Protein AF-A0AA88VV29-F1 (afdb_monomer)

Radius of gyration: 20.63 Å; Cα contacts (8 Å, |Δi|>4): 422; chains: 1; bounding box: 68×63×54 Å

Sequence (195 aa):
RQLQRTPPTLLHFSPKREVDMARSLDPLVVGKVVGDVLDMFIPVAELTVHYGSRQIANGCEIKPSAAANRPRVQIDRPRAFADFYTLVMVDPDAPSPSEPTFREWLHWMVVDIPEGSDASRGKEAMPYMGPQPPTGIHRYVFALFKQRGVMGVANQAPETRSNFNTRQFAVDNGLGLPVAAVYFNSQKEATNKRR

Organism: NCBI:txid1293975

Solvent-accessible surface area (backbone atoms only — not comparable to full-atom values): 11304 Å² total; per-residue (Å²): 139,86,84,84,81,82,85,85,82,82,79,78,77,71,70,69,83,76,66,65,74,81,78,60,78,53,59,49,53,77,70,37,40,34,76,75,58,38,74,90,67,70,74,74,44,48,74,48,43,24,45,85,94,45,70,70,48,70,71,38,80,47,52,30,80,67,36,53,61,80,61,52,38,40,37,41,61,98,82,80,84,87,49,26,28,34,41,39,28,32,24,64,20,27,63,22,63,91,59,38,83,30,34,22,28,54,28,26,30,29,35,49,17,46,64,70,34,43,49,87,68,25,45,74,40,37,71,75,51,44,63,76,45,78,44,61,68,29,48,44,36,38,42,30,27,50,41,93,54,86,72,66,49,94,86,66,47,69,96,59,40,58,57,39,51,68,56,58,53,24,58,80,67,67,31,61,67,53,28,27,71,48,31,32,28,30,38,57,75,82,80,82,75,82,125

InterPro domains:
  IPR001858 Phosphatidylethanolamine-binding, conserved site [PS01220] (85-107)
  IPR008914 Phosphatidylethanolamine-binding protein [PF01161] (69-183)
  IPR035810 Phosphatidylethanolamine-binding protein, eukaryotic [PTHR11362] (27-192)
  IPR035810 Phosphatidylethanolamine-binding protein, eukaryotic [cd00866] (47-186)
  IPR036610 PEBP-like superfamily [G3DSA:3.90.280.10] (21-195)
  IPR036610 PEBP-like superfamily [SSF49777] (20-188)

Structure (mmCIF, N/CA/C/O backbone):
data_AF-A0AA88VV29-F1
#
_entry.id   AF-A0AA88VV29-F1
#
loop_
_atom_site.group_PDB
_atom_site.id
_atom_site.type_symbol
_atom_site.label_atom_id
_atom_site.label_alt_id
_atom_site.label_comp_id
_atom_site.label_asym_id
_atom_site.label_entity_id
_atom_site.label_seq_id
_atom_site.pdbx_PDB_ins_code
_atom_site.Cartn_x
_atom_site.Cartn_y
_atom_site.Cartn_z
_atom_site.occupancy
_atom_site.B_iso_or_equiv
_atom_site.auth_seq_id
_atom_site.auth_comp_id
_atom_site.auth_asym_id
_atom_site.auth_atom_id
_atom_site.pdbx_PDB_model_num
ATOM 1 N N . ARG A 1 1 ? 48.302 -50.265 -14.007 1.00 49.72 1 ARG A N 1
ATOM 2 C CA . ARG A 1 1 ? 47.816 -49.009 -13.386 1.00 49.72 1 ARG A CA 1
ATOM 3 C C . ARG A 1 1 ? 46.377 -48.802 -13.837 1.00 49.72 1 ARG A C 1
ATOM 5 O O . ARG A 1 1 ? 46.165 -48.367 -14.958 1.00 49.72 1 ARG A O 1
ATOM 12 N N . GLN A 1 2 ? 45.416 -49.251 -13.032 1.00 37.59 2 GLN A N 1
ATOM 13 C CA . GLN A 1 2 ? 43.991 -49.121 -13.332 1.00 37.59 2 GLN A CA 1
ATOM 14 C C . GLN A 1 2 ? 43.500 -47.739 -12.886 1.00 37.59 2 GLN A C 1
ATOM 16 O O . GLN A 1 2 ? 43.771 -47.335 -11.759 1.00 37.59 2 GLN A O 1
ATOM 21 N N . LEU A 1 3 ? 42.812 -47.017 -13.770 1.00 44.97 3 LEU A N 1
ATOM 22 C CA . LEU A 1 3 ? 42.106 -45.780 -13.439 1.00 44.97 3 LEU A CA 1
ATOM 23 C C . LEU A 1 3 ? 40.669 -46.146 -13.057 1.00 44.97 3 LEU A C 1
ATOM 25 O O . LEU A 1 3 ? 39.864 -46.508 -13.913 1.00 44.97 3 LEU A O 1
ATOM 29 N N . GLN A 1 4 ? 40.372 -46.082 -11.761 1.00 40.00 4 GLN A N 1
ATOM 30 C CA . GLN A 1 4 ? 39.020 -46.189 -11.218 1.00 40.00 4 GLN A CA 1
ATOM 31 C C . GLN A 1 4 ? 38.215 -44.952 -11.637 1.00 40.00 4 GLN A C 1
ATOM 33 O O . GLN A 1 4 ? 38.576 -43.827 -11.301 1.00 40.00 4 GLN A O 1
ATOM 38 N N . ARG A 1 5 ? 37.121 -45.156 -12.377 1.00 42.59 5 ARG A N 1
ATOM 39 C CA . ARG A 1 5 ? 36.075 -44.145 -12.571 1.00 42.59 5 ARG A CA 1
ATOM 40 C C . ARG A 1 5 ? 34.992 -44.384 -11.525 1.00 42.59 5 ARG A C 1
ATOM 42 O O . ARG A 1 5 ? 34.345 -45.426 -11.545 1.00 42.59 5 ARG A O 1
ATOM 49 N N . THR A 1 6 ? 34.799 -43.431 -10.626 1.00 43.56 6 THR A N 1
ATOM 50 C CA . THR A 1 6 ? 33.657 -43.378 -9.710 1.00 43.56 6 THR A CA 1
ATOM 51 C C . THR A 1 6 ? 32.500 -42.614 -10.369 1.00 43.56 6 THR A C 1
ATOM 53 O O . THR A 1 6 ? 32.725 -41.550 -10.947 1.00 43.56 6 THR A O 1
ATOM 56 N N . PRO A 1 7 ? 31.250 -43.097 -10.300 1.00 45.97 7 PRO A N 1
ATOM 57 C CA . PRO A 1 7 ? 30.059 -42.246 -10.312 1.00 45.97 7 PRO A CA 1
ATOM 58 C C . PRO A 1 7 ? 29.475 -42.189 -8.878 1.00 45.97 7 PRO A C 1
ATOM 60 O O . PRO A 1 7 ? 29.957 -42.918 -8.010 1.00 45.97 7 PRO A O 1
ATOM 63 N N . PRO A 1 8 ? 28.342 -41.524 -8.598 1.00 51.59 8 PRO A N 1
ATOM 64 C CA . PRO A 1 8 ? 27.790 -40.236 -9.039 1.00 51.59 8 PRO A CA 1
ATOM 65 C C . PRO A 1 8 ? 27.376 -39.368 -7.814 1.00 51.59 8 PRO A C 1
ATOM 67 O O . PRO A 1 8 ? 27.349 -39.859 -6.691 1.00 51.59 8 PRO A O 1
ATOM 70 N N . THR A 1 9 ? 26.899 -38.133 -8.018 1.00 36.75 9 THR A N 1
ATOM 71 C CA . THR A 1 9 ? 25.905 -37.550 -7.089 1.00 36.75 9 THR A CA 1
ATOM 72 C C . THR A 1 9 ? 24.867 -36.763 -7.880 1.00 36.75 9 THR A C 1
ATOM 74 O O . THR A 1 9 ? 25.037 -35.582 -8.171 1.00 36.75 9 THR A O 1
ATOM 77 N N . LEU A 1 10 ? 23.773 -37.432 -8.246 1.00 42.34 10 LEU A N 1
ATOM 78 C CA . LEU A 1 10 ? 22.530 -36.747 -8.586 1.00 42.34 10 LEU A CA 1
ATOM 79 C C . LEU A 1 10 ? 22.028 -36.089 -7.300 1.00 42.34 10 LEU A C 1
ATOM 81 O O . LEU A 1 10 ? 21.587 -36.777 -6.379 1.00 42.34 10 LEU A O 1
ATOM 85 N N . LEU A 1 11 ? 22.136 -34.762 -7.222 1.00 41.59 11 LEU A N 1
ATOM 86 C CA . LEU A 1 11 ? 21.456 -33.984 -6.196 1.00 41.59 11 LEU A CA 1
ATOM 87 C C . LEU A 1 11 ? 19.959 -34.239 -6.350 1.00 41.59 11 LEU A C 1
ATOM 89 O O . LEU A 1 11 ? 19.320 -33.789 -7.298 1.00 41.59 11 LEU A O 1
ATOM 93 N N . HIS A 1 12 ? 19.429 -35.019 -5.417 1.00 40.53 12 HIS A N 1
ATOM 94 C CA . HIS A 1 12 ? 18.012 -35.270 -5.255 1.00 40.53 12 HIS A CA 1
ATOM 95 C C . HIS A 1 12 ? 17.358 -33.930 -4.894 1.00 40.53 12 HIS A C 1
ATOM 97 O O . HIS A 1 12 ? 17.346 -33.519 -3.731 1.00 40.53 12 HIS A O 1
ATOM 103 N N . PHE A 1 13 ? 16.866 -33.201 -5.898 1.00 39.41 13 PHE A N 1
ATOM 104 C CA . PHE A 1 13 ? 15.962 -32.084 -5.668 1.00 39.41 13 PHE A CA 1
ATOM 105 C C . PHE A 1 13 ? 14.726 -32.660 -4.989 1.00 39.41 13 PHE A C 1
ATOM 107 O O . PHE A 1 13 ? 13.919 -33.352 -5.602 1.00 39.41 13 PHE A O 1
ATOM 114 N N . SER A 1 14 ? 14.625 -32.432 -3.683 1.00 36.88 14 SER A N 1
ATOM 115 C CA . SER A 1 14 ? 13.431 -32.774 -2.927 1.00 36.88 14 SER A CA 1
ATOM 116 C C . SER A 1 14 ? 12.261 -31.966 -3.502 1.00 36.88 14 SER A C 1
ATOM 118 O O . SER A 1 14 ? 12.304 -30.738 -3.416 1.00 36.88 14 SER A O 1
ATOM 120 N N . PRO A 1 15 ? 11.188 -32.600 -4.007 1.00 40.50 15 PRO A N 1
ATOM 121 C CA . PRO A 1 15 ? 10.010 -31.902 -4.533 1.00 40.50 15 PRO A CA 1
ATOM 122 C C . PRO A 1 15 ? 9.145 -31.289 -3.413 1.00 40.50 15 PRO A C 1
ATOM 124 O O . PRO A 1 15 ? 8.003 -30.896 -3.623 1.00 40.50 15 PRO A O 1
ATOM 127 N N . LYS A 1 16 ? 9.680 -31.180 -2.190 1.00 40.69 16 LYS A N 1
ATOM 128 C CA . LYS A 1 16 ? 8.939 -30.769 -0.992 1.00 40.69 16 LYS A CA 1
ATOM 129 C C . LYS A 1 16 ? 8.491 -29.305 -1.001 1.00 40.69 16 LYS A C 1
ATOM 131 O O . LYS A 1 16 ? 7.668 -28.945 -0.178 1.00 40.69 16 LYS A O 1
ATOM 136 N N . ARG A 1 17 ? 8.993 -28.461 -1.910 1.00 44.78 17 ARG A N 1
ATOM 137 C CA . ARG A 1 17 ? 8.532 -27.062 -2.015 1.00 44.78 17 ARG A CA 1
ATOM 138 C C . ARG A 1 17 ? 7.256 -26.891 -2.837 1.00 44.78 17 ARG A C 1
ATOM 140 O O . ARG A 1 17 ? 6.621 -25.854 -2.716 1.00 44.78 17 ARG A O 1
ATOM 147 N N . GLU A 1 18 ? 6.877 -27.882 -3.638 1.00 45.50 18 GLU A N 1
ATOM 148 C CA . GLU A 1 18 ? 5.752 -27.753 -4.573 1.00 45.50 18 GLU A CA 1
ATOM 149 C C . GLU A 1 18 ? 4.453 -28.385 -4.035 1.00 45.50 18 GLU A C 1
ATOM 151 O O . GLU A 1 18 ? 3.375 -28.116 -4.551 1.00 45.50 18 GLU A O 1
ATOM 156 N N . VAL A 1 19 ? 4.529 -29.173 -2.952 1.00 42.62 19 VAL A N 1
ATOM 157 C CA . VAL A 1 19 ? 3.390 -29.963 -2.434 1.00 42.62 19 VAL A CA 1
ATOM 158 C C . VAL A 1 19 ? 2.811 -29.431 -1.107 1.00 42.62 19 VAL A C 1
ATOM 160 O O . VAL A 1 19 ? 1.733 -29.853 -0.700 1.00 42.62 19 VAL A O 1
ATOM 163 N N . ASP A 1 20 ? 3.429 -28.433 -0.465 1.00 41.84 20 ASP A N 1
ATOM 164 C CA . ASP A 1 20 ? 2.906 -27.842 0.787 1.00 41.84 20 ASP A CA 1
ATOM 165 C C . ASP A 1 20 ? 1.905 -26.680 0.577 1.00 41.84 20 ASP A C 1
ATOM 167 O O . ASP A 1 20 ? 1.385 -26.119 1.540 1.00 41.84 20 ASP A O 1
ATOM 171 N N . MET A 1 21 ? 1.544 -26.357 -0.671 1.00 48.31 21 MET A N 1
ATOM 172 C CA . MET A 1 21 ? 0.517 -25.348 -1.008 1.00 48.31 21 MET A CA 1
ATOM 173 C C . MET A 1 21 ? -0.928 -25.789 -0.690 1.00 48.31 21 MET A C 1
ATOM 175 O O . MET A 1 21 ? -1.859 -25.000 -0.816 1.00 48.31 21 MET A O 1
ATOM 179 N N . ALA A 1 22 ? -1.150 -27.043 -0.278 1.00 42.84 22 ALA A N 1
ATOM 180 C CA . ALA A 1 22 ? -2.494 -27.623 -0.178 1.00 42.84 22 ALA A CA 1
ATOM 181 C C . ALA A 1 22 ? -3.122 -27.633 1.233 1.00 42.84 22 ALA A C 1
ATOM 183 O O . ALA A 1 22 ? -4.194 -28.217 1.404 1.00 42.84 22 ALA A O 1
ATOM 184 N N . ARG A 1 23 ? -2.514 -27.013 2.261 1.00 45.44 23 ARG A N 1
ATOM 185 C CA . ARG A 1 23 ? -3.120 -26.958 3.617 1.00 45.44 23 ARG A CA 1
ATOM 186 C C . ARG A 1 23 ? -3.009 -25.644 4.393 1.00 45.44 23 ARG A C 1
ATOM 188 O O . ARG A 1 23 ? -3.676 -25.523 5.418 1.00 45.44 23 ARG A O 1
ATOM 195 N N . SER A 1 24 ? -2.261 -24.650 3.922 1.00 54.62 24 SER A N 1
ATOM 196 C CA . SER A 1 24 ? -2.361 -23.285 4.447 1.00 54.62 24 SER A CA 1
ATOM 197 C C . SER A 1 24 ? -3.251 -22.466 3.519 1.00 54.62 24 SER A C 1
ATOM 199 O O . SER A 1 24 ? -2.885 -22.238 2.369 1.00 54.62 24 SER A O 1
ATOM 201 N N . LEU A 1 25 ? -4.418 -22.031 3.991 1.00 72.75 25 LEU A N 1
ATOM 202 C CA . LEU A 1 25 ? -5.203 -21.029 3.272 1.00 72.75 25 LEU A CA 1
ATOM 203 C C . LEU A 1 25 ? -4.326 -19.781 3.084 1.00 72.75 25 LEU A C 1
ATOM 205 O O . LEU A 1 25 ? -3.775 -19.279 4.065 1.00 72.75 25 LEU A O 1
ATOM 209 N N . ASP A 1 26 ? -4.173 -19.314 1.843 1.00 89.62 26 ASP A N 1
ATOM 210 C CA . ASP A 1 26 ? -3.405 -18.106 1.529 1.00 89.62 26 ASP A CA 1
ATOM 211 C C . ASP A 1 26 ? -3.900 -16.940 2.413 1.00 89.62 26 ASP A C 1
ATOM 213 O O . ASP A 1 26 ? -5.094 -16.613 2.369 1.00 89.62 26 ASP A O 1
ATOM 217 N N . PRO A 1 27 ? -3.032 -16.306 3.226 1.00 94.81 27 PRO A N 1
ATOM 218 C CA . PRO A 1 27 ? -3.423 -15.207 4.105 1.00 94.81 27 PRO A CA 1
ATOM 219 C C . PRO A 1 27 ? -4.145 -14.058 3.391 1.00 94.81 27 PRO A C 1
ATOM 221 O O . PRO A 1 27 ? -5.011 -13.424 3.992 1.00 94.81 27 PRO A O 1
ATOM 224 N N . LEU A 1 28 ? -3.833 -13.793 2.118 1.00 96.69 28 LEU A N 1
ATOM 225 C CA . LEU A 1 28 ? -4.507 -12.764 1.323 1.00 96.69 28 LEU A CA 1
ATOM 226 C C . LEU A 1 28 ? -5.952 -13.152 0.986 1.00 96.69 28 LEU A C 1
ATOM 228 O O . LEU A 1 28 ? -6.817 -12.281 0.913 1.00 96.69 28 LEU A O 1
ATOM 232 N N . VAL A 1 29 ? -6.232 -14.447 0.824 1.00 96.75 29 VAL A N 1
ATOM 233 C CA . VAL A 1 29 ? -7.590 -14.976 0.625 1.00 96.75 29 VAL A CA 1
ATOM 234 C C . VAL A 1 29 ? -8.348 -15.001 1.952 1.00 96.75 29 VAL A C 1
ATOM 236 O O . VAL A 1 29 ? -9.491 -14.555 2.015 1.00 96.75 29 VAL A O 1
ATOM 239 N N . VAL A 1 30 ? -7.709 -15.453 3.038 1.00 95.94 30 VAL A N 1
ATOM 240 C CA . VAL A 1 30 ? -8.313 -15.471 4.387 1.00 95.94 30 VAL A CA 1
ATOM 241 C C . VAL A 1 30 ? -8.683 -14.060 4.843 1.00 95.94 30 VAL A C 1
ATOM 243 O O . VAL A 1 30 ? -9.783 -13.838 5.346 1.00 95.94 30 VAL A O 1
ATOM 246 N N . GLY A 1 31 ? -7.792 -13.092 4.621 1.00 96.12 31 GLY A N 1
ATOM 247 C CA . GLY A 1 31 ? -8.028 -11.675 4.890 1.00 96.12 31 GLY A CA 1
ATOM 248 C C . GLY A 1 31 ? -8.968 -10.989 3.898 1.00 96.12 31 GLY A C 1
ATOM 249 O O . GLY A 1 31 ? -9.161 -9.779 4.007 1.00 96.12 31 GLY A O 1
ATOM 250 N N . LYS A 1 32 ? -9.519 -11.730 2.923 1.00 97.25 32 LYS A N 1
ATOM 251 C CA . LYS A 1 32 ? -10.360 -11.248 1.816 1.00 97.25 32 LYS A CA 1
ATOM 252 C C . LYS A 1 32 ? -9.733 -10.132 0.977 1.00 97.25 32 LYS A C 1
ATOM 254 O O . LYS A 1 32 ? -10.445 -9.440 0.265 1.00 97.25 32 LYS A O 1
ATOM 259 N N . VAL A 1 33 ? -8.414 -9.944 1.035 1.00 98.12 33 VAL A N 1
ATOM 260 C CA . VAL A 1 33 ? -7.701 -8.993 0.168 1.00 98.12 33 VAL A CA 1
ATOM 261 C C . VAL A 1 33 ? -7.859 -9.422 -1.286 1.00 98.12 33 VAL A C 1
ATOM 263 O O . VAL A 1 33 ? -8.274 -8.627 -2.129 1.00 98.12 33 VAL A O 1
ATOM 266 N N . VAL A 1 34 ? -7.602 -10.703 -1.559 1.00 97.50 34 VAL A N 1
ATOM 267 C CA . VAL A 1 34 ? -8.068 -11.340 -2.790 1.00 97.50 34 VAL A CA 1
ATOM 268 C C . VAL A 1 34 ? -9.580 -11.516 -2.673 1.00 97.50 34 VAL A C 1
ATOM 270 O O . VAL A 1 34 ? -10.074 -12.075 -1.695 1.00 97.50 34 VAL A O 1
ATOM 273 N N . GLY A 1 35 ? -10.313 -11.018 -3.663 1.00 96.62 35 GLY A N 1
ATOM 274 C CA . GLY A 1 35 ? -11.773 -10.944 -3.646 1.00 96.62 35 GLY A CA 1
ATOM 275 C C . GLY A 1 35 ? -12.282 -9.527 -3.389 1.00 96.62 35 GLY A C 1
ATOM 276 O O . GLY A 1 35 ? -13.014 -9.008 -4.228 1.00 96.62 35 GLY A O 1
ATOM 277 N N . ASP A 1 36 ? -11.838 -8.841 -2.330 1.00 97.50 36 ASP A N 1
ATOM 278 C CA . ASP A 1 36 ? -12.248 -7.446 -2.103 1.00 97.50 36 ASP A CA 1
ATOM 279 C C . ASP A 1 36 ? -11.463 -6.453 -2.962 1.00 97.50 36 ASP A C 1
ATOM 281 O O . ASP A 1 36 ? -12.069 -5.625 -3.638 1.00 97.50 36 ASP A O 1
ATOM 285 N N . VAL A 1 37 ? -10.131 -6.543 -2.959 1.00 98.25 37 VAL A N 1
ATOM 286 C CA . VAL A 1 37 ? -9.230 -5.537 -3.556 1.00 98.25 37 VAL A CA 1
ATOM 287 C C . VAL A 1 37 ? -8.565 -6.058 -4.822 1.00 98.25 37 VAL A C 1
ATOM 289 O O . VAL A 1 37 ? -8.496 -5.359 -5.828 1.00 98.25 37 VAL A O 1
ATOM 292 N N . LEU A 1 38 ? -8.077 -7.298 -4.781 1.00 98.06 38 LEU A N 1
ATOM 293 C CA . LEU A 1 38 ? -7.271 -7.891 -5.845 1.00 98.06 38 LEU A CA 1
ATOM 294 C C . LEU A 1 38 ? -7.951 -9.124 -6.433 1.00 98.06 38 LEU A C 1
ATOM 296 O O . LEU A 1 38 ? -8.716 -9.823 -5.761 1.00 98.06 38 LEU A O 1
ATOM 300 N N . ASP A 1 39 ? -7.655 -9.405 -7.696 1.00 96.62 39 ASP A N 1
ATOM 301 C CA . ASP A 1 39 ? -7.934 -10.711 -8.288 1.00 96.62 39 ASP A CA 1
ATOM 302 C C . ASP A 1 39 ? -6.889 -11.732 -7.838 1.00 96.62 39 ASP A C 1
ATOM 304 O O . ASP A 1 39 ? -5.824 -11.374 -7.331 1.00 96.62 39 ASP A O 1
ATOM 308 N N . MET A 1 40 ? -7.197 -13.018 -8.008 1.00 96.12 40 MET A N 1
ATOM 309 C CA . MET A 1 40 ? -6.240 -14.084 -7.722 1.00 96.12 40 MET A CA 1
ATOM 310 C C . MET A 1 40 ? -5.005 -13.930 -8.617 1.00 96.12 40 MET A C 1
ATOM 312 O O . MET A 1 40 ? -5.126 -13.748 -9.829 1.00 96.12 40 MET A O 1
ATOM 316 N N . PHE A 1 41 ? -3.817 -14.035 -8.031 1.00 95.50 41 PHE A N 1
ATOM 317 C CA . PHE A 1 41 ? -2.550 -13.883 -8.739 1.00 95.50 41 PHE A CA 1
ATOM 318 C C . PHE A 1 41 ? -1.491 -14.817 -8.158 1.00 95.50 41 PHE A C 1
ATOM 320 O O . PHE A 1 41 ? -1.641 -15.345 -7.058 1.00 95.50 41 PHE A O 1
ATOM 327 N N . ILE A 1 42 ? -0.404 -15.009 -8.902 1.00 93.19 42 ILE A N 1
ATOM 328 C CA . ILE A 1 42 ? 0.766 -15.754 -8.437 1.00 93.19 42 ILE A CA 1
ATOM 329 C C . ILE A 1 42 ? 1.850 -14.726 -8.093 1.00 93.19 42 ILE A C 1
ATOM 331 O O . ILE A 1 42 ? 2.278 -13.998 -8.994 1.00 93.19 42 ILE A O 1
ATOM 335 N N . PRO A 1 43 ? 2.308 -14.640 -6.831 1.00 92.38 43 PRO A N 1
ATOM 336 C CA . PRO A 1 43 ? 3.399 -13.748 -6.465 1.00 92.38 43 PRO A CA 1
ATOM 337 C C . PRO A 1 43 ? 4.683 -14.098 -7.226 1.00 92.38 43 PRO A C 1
ATOM 339 O O . PRO A 1 43 ? 5.132 -15.244 -7.229 1.00 92.38 43 PRO A O 1
ATOM 342 N N . VAL A 1 44 ? 5.284 -13.100 -7.872 1.00 91.50 44 VAL A N 1
ATOM 343 C CA . VAL A 1 44 ? 6.515 -13.240 -8.677 1.00 91.50 44 VAL A CA 1
ATOM 344 C C . VAL A 1 44 ? 7.562 -12.171 -8.351 1.00 91.50 44 VAL A C 1
ATOM 346 O O . 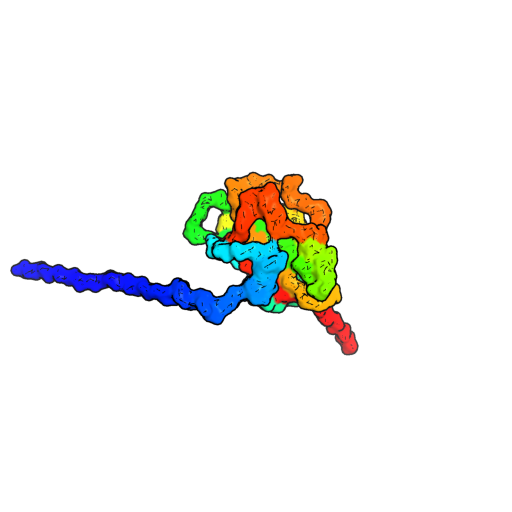VAL A 1 44 ? 8.583 -12.081 -9.036 1.00 91.50 44 VAL A O 1
ATOM 349 N N . ALA A 1 45 ? 7.304 -11.343 -7.342 1.00 91.38 45 ALA A N 1
ATOM 350 C CA . ALA A 1 45 ? 8.229 -10.369 -6.777 1.00 91.38 45 ALA A CA 1
ATOM 351 C C . ALA A 1 45 ? 8.208 -10.475 -5.246 1.00 91.38 45 ALA A C 1
ATOM 353 O O . ALA A 1 45 ? 7.213 -10.911 -4.664 1.00 91.38 45 ALA A O 1
ATOM 354 N N . GLU A 1 46 ? 9.299 -10.074 -4.602 1.00 92.31 46 GLU A N 1
ATOM 355 C CA . GLU A 1 46 ? 9.375 -9.960 -3.150 1.00 92.31 46 GLU A CA 1
ATOM 356 C C . GLU A 1 46 ? 9.103 -8.507 -2.751 1.00 92.31 46 GLU A C 1
ATOM 358 O O . GLU A 1 46 ? 9.807 -7.586 -3.169 1.00 92.31 46 GLU A O 1
ATOM 363 N N . LEU A 1 47 ? 8.042 -8.304 -1.968 1.00 96.25 47 LEU A N 1
ATOM 364 C CA . LEU A 1 47 ? 7.640 -7.003 -1.444 1.00 96.25 47 LEU A CA 1
ATOM 365 C C . LEU A 1 47 ? 7.834 -6.997 0.068 1.00 96.25 47 LEU A C 1
ATOM 367 O O . LEU A 1 47 ? 7.131 -7.704 0.791 1.00 96.25 47 LEU A O 1
ATOM 371 N N . THR A 1 48 ? 8.737 -6.145 0.541 1.00 97.56 48 THR A N 1
ATOM 372 C CA . THR A 1 48 ? 9.071 -6.047 1.961 1.00 97.56 48 THR A CA 1
ATOM 373 C C . THR A 1 48 ? 8.761 -4.650 2.483 1.00 97.56 48 THR A C 1
ATOM 375 O O . THR A 1 48 ? 9.370 -3.665 2.069 1.00 97.56 48 THR A O 1
ATOM 378 N N . VAL A 1 49 ? 7.804 -4.561 3.411 1.00 98.50 49 VAL A N 1
ATOM 379 C CA . VAL A 1 49 ? 7.318 -3.302 3.998 1.00 98.50 49 VAL A CA 1
ATOM 380 C C . VAL A 1 49 ? 7.741 -3.218 5.464 1.00 98.50 49 VAL A C 1
ATOM 382 O O . VAL A 1 49 ? 7.459 -4.131 6.240 1.00 98.50 49 VAL A O 1
ATOM 385 N N . HIS A 1 50 ? 8.379 -2.115 5.861 1.00 98.44 50 HIS A N 1
ATOM 386 C CA . HIS A 1 50 ? 8.799 -1.857 7.240 1.00 98.44 50 HIS A CA 1
ATOM 387 C C . HIS A 1 50 ? 8.278 -0.526 7.776 1.00 98.44 50 HIS A C 1
ATOM 389 O O . HIS A 1 50 ? 8.495 0.528 7.178 1.00 98.44 50 HIS A O 1
ATOM 395 N N . TYR A 1 51 ? 7.714 -0.569 8.980 1.00 98.06 51 TYR A N 1
ATOM 396 C CA . TYR A 1 51 ? 7.488 0.608 9.816 1.00 98.06 51 TYR A CA 1
ATOM 397 C C . TYR A 1 51 ? 8.484 0.590 10.978 1.00 98.06 51 TYR A C 1
ATOM 399 O O . TYR A 1 51 ? 8.389 -0.234 11.892 1.00 98.06 51 TYR A O 1
ATOM 407 N N . GLY A 1 52 ? 9.485 1.474 10.932 1.00 95.19 52 GLY A N 1
ATOM 408 C CA . GLY A 1 52 ? 10.613 1.428 11.866 1.00 95.19 52 GLY A CA 1
ATOM 409 C C . GLY A 1 52 ? 11.358 0.091 11.770 1.00 95.19 52 GLY A C 1
ATOM 410 O O . GLY A 1 52 ? 11.741 -0.334 10.683 1.00 95.19 52 GLY A O 1
ATOM 411 N N . SER A 1 53 ? 11.545 -0.594 12.899 1.00 94.00 53 SER A N 1
ATOM 412 C CA . SER A 1 53 ? 12.168 -1.926 12.947 1.00 94.00 53 SER A CA 1
ATOM 413 C C . SER A 1 53 ? 11.208 -3.075 12.620 1.00 94.00 53 SER A C 1
ATOM 415 O O . SER A 1 53 ? 11.644 -4.219 12.496 1.00 94.00 53 SER A O 1
ATOM 417 N N . ARG A 1 54 ? 9.904 -2.807 12.483 1.00 96.19 54 ARG A N 1
ATOM 418 C CA . ARG A 1 54 ? 8.889 -3.847 12.316 1.00 96.19 54 ARG A CA 1
ATOM 419 C C . ARG A 1 54 ? 8.608 -4.111 10.841 1.00 96.19 54 ARG A C 1
ATOM 421 O O . ARG A 1 54 ? 8.078 -3.243 10.153 1.00 96.19 54 ARG A O 1
ATOM 428 N N . GLN A 1 55 ? 8.916 -5.325 10.388 1.00 97.69 55 GLN A N 1
ATOM 429 C CA . GLN A 1 55 ? 8.465 -5.835 9.094 1.00 97.69 55 GLN A CA 1
ATOM 430 C C . GLN A 1 55 ? 6.982 -6.204 9.162 1.00 97.69 55 GLN A C 1
ATOM 432 O O . GLN A 1 55 ? 6.518 -6.782 10.150 1.00 97.69 55 GLN A O 1
ATOM 437 N N . ILE A 1 56 ? 6.240 -5.870 8.115 1.00 97.75 56 ILE A N 1
ATOM 438 C CA . ILE A 1 56 ? 4.839 -6.244 7.975 1.00 97.75 56 ILE A CA 1
ATOM 439 C C . ILE A 1 56 ? 4.733 -7.670 7.445 1.00 97.75 56 ILE A C 1
ATOM 441 O O . ILE A 1 56 ? 5.363 -8.032 6.455 1.00 97.75 56 ILE A O 1
ATOM 445 N N . ALA A 1 57 ? 3.884 -8.453 8.102 1.00 96.12 57 ALA A N 1
ATOM 446 C CA . ALA A 1 57 ? 3.406 -9.741 7.626 1.00 96.12 57 ALA A CA 1
ATOM 447 C C . ALA A 1 57 ? 1.882 -9.682 7.474 1.00 96.12 57 ALA A C 1
ATOM 449 O O . ALA A 1 57 ? 1.217 -8.927 8.193 1.00 96.12 57 ALA A O 1
ATOM 450 N N . ASN A 1 58 ? 1.343 -10.495 6.564 1.00 97.88 58 ASN A N 1
ATOM 451 C CA . ASN A 1 58 ? -0.088 -10.530 6.275 1.00 97.88 58 ASN A CA 1
ATOM 452 C C . ASN A 1 58 ? -0.929 -10.708 7.545 1.00 97.88 58 ASN A C 1
ATOM 454 O O . ASN A 1 58 ? -0.723 -11.644 8.317 1.00 97.88 58 ASN A O 1
ATOM 458 N N . GLY A 1 59 ? -1.865 -9.780 7.754 1.00 97.00 59 GLY A N 1
ATOM 459 C CA . GLY A 1 59 ? -2.811 -9.799 8.870 1.00 97.00 59 GLY A CA 1
ATOM 460 C C . GLY A 1 59 ? -2.257 -9.322 10.213 1.00 97.00 59 GLY A C 1
ATOM 461 O O . GLY A 1 59 ? -3.005 -9.301 11.192 1.00 97.00 59 GLY A O 1
ATOM 462 N N . CYS A 1 60 ? -0.986 -8.911 10.295 1.00 97.12 60 CYS A N 1
ATOM 463 C CA . CYS A 1 60 ? -0.438 -8.399 11.551 1.00 97.12 60 CYS A CA 1
ATOM 464 C C . CYS A 1 60 ? -1.093 -7.063 11.951 1.00 97.12 60 CYS A C 1
ATOM 466 O O . CYS A 1 60 ? -1.492 -6.279 11.094 1.00 97.12 60 CYS A O 1
ATOM 468 N N . GLU A 1 61 ? -1.194 -6.779 13.252 1.00 97.56 61 GLU A N 1
ATOM 469 C CA . GLU A 1 61 ? -1.814 -5.538 13.742 1.00 97.56 61 GLU A CA 1
ATOM 470 C C . GLU A 1 61 ? -0.780 -4.426 13.939 1.00 97.56 61 GLU A C 1
ATOM 472 O O . GLU A 1 61 ? 0.191 -4.606 14.679 1.00 97.56 61 GLU A O 1
ATOM 477 N N . ILE A 1 62 ? -0.986 -3.264 13.327 1.00 97.00 62 ILE A N 1
ATOM 478 C CA . ILE A 1 62 ? -0.144 -2.075 13.487 1.00 97.00 62 ILE A CA 1
ATOM 479 C C . ILE A 1 62 ? -0.986 -0.950 14.071 1.00 97.00 62 ILE A C 1
ATOM 481 O O . ILE A 1 62 ? -2.066 -0.635 13.577 1.00 97.00 62 ILE A O 1
ATOM 485 N N . LYS A 1 63 ? -0.467 -0.306 15.115 1.00 96.94 63 LYS A N 1
ATOM 486 C CA . LYS A 1 63 ? -1.095 0.881 15.694 1.00 96.94 63 LYS A CA 1
ATOM 487 C C . LYS A 1 63 ? -1.029 2.059 14.715 1.00 96.94 63 LYS A C 1
ATOM 489 O O . LYS A 1 63 ? 0.037 2.256 14.125 1.00 96.94 63 LYS A O 1
ATOM 494 N N . PRO A 1 64 ? -2.076 2.898 14.621 1.00 97.31 64 PRO A N 1
ATOM 495 C CA . PRO A 1 64 ? -2.050 4.117 13.812 1.00 97.31 64 PRO A CA 1
ATOM 496 C C . PRO A 1 64 ? -0.809 4.986 14.050 1.00 97.31 64 PRO A C 1
ATOM 498 O O . PRO A 1 64 ? -0.155 5.413 13.103 1.00 97.31 64 PRO A O 1
ATOM 501 N N . SER A 1 65 ? -0.410 5.165 15.314 1.00 96.94 65 SER A N 1
ATOM 502 C CA . SER A 1 65 ? 0.787 5.927 15.695 1.00 96.94 65 SER A CA 1
ATOM 503 C C . SER A 1 65 ? 2.096 5.338 15.156 1.00 96.94 65 SER A C 1
ATOM 505 O O . SER A 1 65 ? 2.984 6.084 14.747 1.00 96.94 65 SER A O 1
ATOM 507 N N . ALA A 1 66 ? 2.216 4.009 15.096 1.00 97.19 66 ALA A N 1
ATOM 508 C CA . ALA A 1 66 ? 3.393 3.330 14.551 1.00 97.19 66 ALA A CA 1
ATOM 509 C C . ALA A 1 66 ? 3.476 3.424 13.016 1.00 97.19 66 ALA A C 1
ATOM 511 O O . ALA A 1 66 ? 4.566 3.318 12.459 1.00 97.19 66 ALA A O 1
ATOM 512 N N . ALA A 1 67 ? 2.341 3.658 12.350 1.00 97.75 67 ALA A N 1
ATOM 513 C CA . ALA A 1 67 ? 2.233 3.856 10.907 1.00 97.75 67 ALA A CA 1
ATOM 514 C C . ALA A 1 67 ? 1.946 5.317 10.510 1.00 97.75 67 ALA A C 1
ATOM 516 O O . ALA A 1 67 ? 1.493 5.583 9.397 1.00 97.75 67 ALA A O 1
ATOM 517 N N . ALA A 1 68 ? 2.210 6.283 11.395 1.00 97.25 68 ALA A N 1
ATOM 518 C CA . ALA A 1 68 ? 1.941 7.694 11.120 1.00 97.25 68 ALA A CA 1
ATOM 519 C C . ALA A 1 68 ? 2.778 8.241 9.948 1.00 97.25 68 ALA A C 1
ATOM 521 O O . ALA A 1 68 ? 2.286 9.036 9.151 1.00 97.25 68 ALA A O 1
ATOM 522 N N . ASN A 1 69 ? 4.025 7.778 9.820 1.00 97.88 69 ASN A N 1
ATOM 523 C CA . ASN A 1 69 ? 4.930 8.117 8.721 1.00 97.88 69 ASN A CA 1
ATOM 524 C C . ASN A 1 69 ? 4.985 6.984 7.697 1.00 97.88 69 ASN A C 1
ATOM 526 O O . ASN A 1 69 ? 4.786 5.826 8.060 1.00 97.88 69 ASN A O 1
ATOM 530 N N . ARG A 1 70 ? 5.303 7.313 6.437 1.00 97.69 70 ARG A N 1
ATOM 531 C CA . ARG A 1 70 ? 5.400 6.316 5.362 1.00 97.69 70 ARG A CA 1
ATOM 532 C C . ARG A 1 70 ? 6.399 5.197 5.703 1.00 97.69 70 ARG A C 1
ATOM 534 O O . ARG A 1 70 ? 7.439 5.488 6.303 1.00 97.69 70 ARG A O 1
ATOM 541 N N . PRO A 1 71 ? 6.116 3.944 5.313 1.00 98.38 71 PRO A N 1
ATOM 542 C CA . PRO A 1 71 ? 7.037 2.839 5.527 1.00 98.38 71 PRO A CA 1
ATOM 543 C C . PRO A 1 71 ? 8.220 2.895 4.557 1.00 98.38 71 PRO A C 1
ATOM 545 O O . PRO A 1 71 ? 8.171 3.553 3.516 1.00 98.38 71 PRO A O 1
ATOM 548 N N . ARG A 1 72 ? 9.266 2.132 4.878 1.00 98.31 72 ARG A N 1
ATOM 549 C CA . ARG A 1 72 ? 10.258 1.693 3.892 1.00 98.31 72 ARG A CA 1
ATOM 550 C C . ARG A 1 72 ? 9.658 0.522 3.115 1.00 98.31 72 ARG A C 1
ATOM 552 O O . ARG A 1 72 ? 9.148 -0.407 3.742 1.00 98.31 72 ARG A O 1
ATOM 559 N N . VAL A 1 73 ? 9.718 0.554 1.790 1.00 98.25 73 VAL A N 1
ATOM 560 C CA . VAL A 1 73 ? 9.164 -0.491 0.921 1.00 98.25 73 VAL A CA 1
ATOM 561 C C . VAL A 1 73 ? 10.210 -0.911 -0.088 1.00 98.25 73 VAL A C 1
ATOM 563 O O . VAL A 1 73 ? 10.451 -0.195 -1.051 1.00 98.25 73 VAL A O 1
ATOM 566 N N . GLN A 1 74 ? 10.802 -2.078 0.134 1.00 97.12 74 GLN A N 1
ATOM 567 C CA . GLN A 1 74 ? 11.799 -2.673 -0.745 1.00 97.12 74 GLN A CA 1
ATOM 568 C C . GLN A 1 74 ? 11.120 -3.625 -1.736 1.00 97.12 74 GLN A C 1
ATOM 570 O O . GLN A 1 74 ? 10.278 -4.436 -1.338 1.00 97.12 74 GLN A O 1
ATOM 575 N N . ILE A 1 75 ? 11.503 -3.519 -3.010 1.00 94.31 75 ILE A N 1
ATOM 576 C CA . ILE A 1 75 ? 11.030 -4.389 -4.088 1.00 94.31 75 ILE A CA 1
ATOM 577 C C . ILE A 1 75 ? 12.222 -5.148 -4.644 1.00 94.31 75 ILE A C 1
ATOM 579 O O . ILE A 1 75 ? 13.066 -4.561 -5.323 1.00 94.31 75 ILE A O 1
ATOM 583 N N . ASP A 1 76 ? 12.254 -6.451 -4.404 1.00 86.81 76 ASP A N 1
ATOM 584 C CA . ASP A 1 76 ? 13.324 -7.312 -4.885 1.00 86.81 76 ASP A CA 1
ATOM 585 C C . ASP A 1 76 ? 12.776 -8.359 -5.853 1.00 86.81 76 ASP A C 1
ATOM 587 O O . ASP A 1 76 ? 11.650 -8.857 -5.727 1.00 86.81 76 ASP A O 1
ATOM 591 N N . ARG A 1 77 ? 13.587 -8.705 -6.855 1.00 74.12 77 ARG A N 1
ATOM 592 C CA . ARG A 1 77 ? 13.250 -9.767 -7.796 1.00 74.12 77 ARG A CA 1
ATOM 593 C C . ARG A 1 77 ? 14.460 -10.632 -8.125 1.00 74.12 77 ARG A C 1
ATOM 595 O O . ARG A 1 77 ? 15.555 -10.105 -8.306 1.00 74.12 77 ARG A O 1
ATOM 602 N N . PRO A 1 78 ? 14.283 -11.957 -8.286 1.00 63.69 78 PRO A N 1
ATOM 603 C CA . PRO A 1 78 ? 15.414 -12.843 -8.542 1.00 63.69 78 PRO A CA 1
ATOM 604 C C . PRO A 1 78 ? 16.081 -12.636 -9.908 1.00 63.69 78 PRO A C 1
ATOM 606 O O . PRO A 1 78 ? 17.241 -13.010 -10.072 1.00 63.69 78 PRO A O 1
ATOM 609 N N . ARG A 1 79 ? 15.343 -12.153 -10.923 1.00 62.06 79 ARG A N 1
ATOM 610 C CA . ARG A 1 79 ? 15.798 -12.107 -12.325 1.00 62.06 79 ARG A CA 1
ATOM 611 C C . ARG A 1 79 ? 15.058 -11.036 -13.137 1.00 62.06 79 ARG A C 1
ATOM 613 O O . ARG A 1 79 ? 14.025 -11.335 -13.726 1.00 62.06 79 ARG A O 1
ATOM 620 N N . ALA A 1 80 ? 15.601 -9.829 -13.188 1.00 62.50 80 ALA A N 1
ATOM 621 C CA . ALA A 1 80 ? 15.480 -8.865 -14.283 1.00 62.50 80 ALA A CA 1
ATOM 622 C C . ALA A 1 80 ? 16.390 -7.672 -13.957 1.00 62.50 80 ALA A C 1
ATOM 624 O O . ALA A 1 80 ? 16.779 -7.470 -12.810 1.00 62.50 80 ALA A O 1
ATOM 625 N N . PHE A 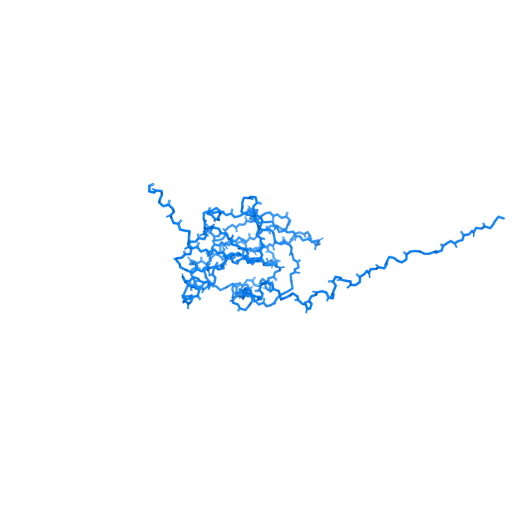1 81 ? 16.791 -6.936 -14.985 1.00 63.88 81 PHE A N 1
ATOM 626 C CA . PHE A 1 81 ? 17.366 -5.610 -14.827 1.00 63.88 81 PHE A CA 1
ATOM 627 C C . PHE A 1 81 ? 16.490 -4.671 -15.662 1.00 63.88 81 PHE A C 1
ATOM 629 O O . PHE A 1 81 ? 16.193 -4.999 -16.811 1.00 63.88 81 PHE A O 1
ATOM 636 N N . ALA A 1 82 ? 16.124 -3.521 -15.090 1.00 71.81 82 ALA A N 1
ATOM 637 C CA . ALA A 1 82 ? 15.379 -2.416 -15.715 1.00 71.81 82 ALA A CA 1
ATOM 638 C C . ALA A 1 82 ? 13.835 -2.485 -15.726 1.00 71.81 82 ALA A C 1
ATOM 640 O O . ALA A 1 82 ? 13.210 -1.767 -16.508 1.00 71.81 82 ALA A O 1
ATOM 641 N N . ASP A 1 83 ? 13.206 -3.260 -14.838 1.00 88.88 83 ASP A N 1
ATOM 642 C CA . ASP A 1 83 ? 11.761 -3.132 -14.611 1.00 88.88 83 ASP A CA 1
ATOM 643 C C . ASP A 1 83 ? 11.422 -1.911 -13.728 1.00 88.88 83 ASP A C 1
ATOM 645 O O . ASP A 1 83 ? 12.202 -1.492 -12.866 1.00 88.88 83 ASP A O 1
ATOM 649 N N . PHE A 1 84 ? 10.224 -1.357 -13.936 1.00 94.19 84 PHE A N 1
ATOM 650 C CA . PHE A 1 84 ? 9.620 -0.334 -13.080 1.00 94.19 84 PHE A CA 1
ATOM 651 C C . PHE A 1 84 ? 8.353 -0.878 -12.433 1.00 94.19 84 PHE A C 1
ATOM 653 O O . PHE A 1 84 ? 7.651 -1.702 -13.024 1.00 94.19 84 PHE A O 1
ATOM 660 N N . TYR A 1 85 ? 8.034 -0.382 -11.243 1.00 96.06 85 TYR A N 1
ATOM 661 C CA . TYR A 1 85 ? 6.885 -0.830 -10.473 1.00 96.06 85 TYR A CA 1
ATOM 662 C C . TYR A 1 85 ? 6.021 0.334 -9.992 1.00 96.06 85 TYR A C 1
ATOM 664 O O . TYR A 1 85 ? 6.516 1.419 -9.680 1.00 96.06 85 TYR A O 1
ATOM 672 N N . THR A 1 86 ? 4.724 0.058 -9.890 1.00 97.38 86 THR A N 1
ATOM 673 C CA . THR A 1 86 ? 3.746 0.902 -9.206 1.00 97.38 86 THR A CA 1
ATOM 674 C C . THR A 1 86 ? 3.344 0.236 -7.895 1.00 97.38 86 THR A C 1
ATOM 676 O O . THR A 1 86 ? 2.943 -0.929 -7.882 1.00 97.38 86 THR A O 1
ATOM 679 N N . LEU A 1 87 ? 3.434 0.983 -6.799 1.00 98.25 87 LEU A N 1
ATOM 680 C CA . LEU A 1 87 ? 2.940 0.604 -5.481 1.00 98.25 87 LEU A CA 1
ATOM 681 C C . LEU A 1 87 ? 1.661 1.388 -5.183 1.00 98.25 87 LEU A C 1
ATOM 683 O O . LEU A 1 87 ? 1.661 2.617 -5.273 1.00 98.25 87 LEU A O 1
ATOM 687 N N . VAL A 1 88 ? 0.612 0.689 -4.757 1.00 98.31 88 VAL A N 1
ATOM 688 C CA . VAL A 1 88 ? -0.598 1.298 -4.188 1.00 98.31 88 VAL A CA 1
ATOM 689 C C . VAL A 1 88 ? -0.812 0.800 -2.765 1.00 98.31 88 VAL A C 1
ATOM 691 O O . VAL A 1 88 ? -0.589 -0.374 -2.475 1.00 98.31 88 VAL A O 1
ATOM 694 N N . MET A 1 89 ? -1.240 1.696 -1.880 1.00 98.75 89 MET A N 1
ATOM 695 C CA . MET A 1 89 ? -1.701 1.384 -0.532 1.00 98.75 89 MET A CA 1
ATOM 696 C C . MET A 1 89 ? -3.149 1.835 -0.392 1.00 98.75 89 MET A C 1
ATOM 698 O O . MET A 1 89 ? -3.436 3.024 -0.556 1.00 98.75 89 MET A O 1
ATOM 702 N N . VAL A 1 90 ? -4.045 0.909 -0.067 1.00 98.75 90 VAL A N 1
ATOM 703 C CA . VAL A 1 90 ? -5.491 1.151 -0.029 1.00 98.75 90 VAL A CA 1
ATOM 704 C C . VAL A 1 90 ? -6.141 0.597 1.234 1.00 98.75 90 VAL A C 1
ATOM 706 O O . VAL A 1 90 ? -5.659 -0.377 1.814 1.00 98.75 90 VAL A O 1
ATOM 709 N N . ASP A 1 91 ? -7.243 1.222 1.638 1.00 98.62 91 ASP A N 1
ATOM 710 C CA . ASP A 1 91 ? -8.137 0.768 2.704 1.00 98.62 91 ASP A CA 1
ATOM 711 C C . ASP A 1 91 ? -9.515 0.416 2.101 1.00 98.62 91 ASP A C 1
ATOM 713 O O . ASP A 1 91 ? -10.266 1.317 1.709 1.00 98.62 91 ASP A O 1
ATOM 717 N N . PRO A 1 92 ? -9.866 -0.879 1.972 1.00 98.56 92 PRO A N 1
ATOM 718 C CA . PRO A 1 92 ? -11.154 -1.310 1.436 1.00 98.56 92 PRO A CA 1
ATOM 719 C C . PRO A 1 92 ? -12.297 -1.208 2.449 1.00 98.56 92 PRO A C 1
ATOM 721 O O . PRO A 1 92 ? -13.438 -1.501 2.092 1.00 98.56 92 PRO A O 1
ATOM 724 N N . ASP A 1 93 ? -11.996 -0.835 3.690 1.00 98.56 93 ASP A N 1
ATOM 725 C CA . ASP A 1 93 ? -12.917 -0.844 4.815 1.00 98.56 93 ASP A CA 1
ATOM 726 C C . ASP A 1 93 ? -13.346 0.580 5.213 1.00 98.56 93 ASP A C 1
ATOM 728 O O . ASP A 1 93 ? -14.038 0.760 6.206 1.00 98.56 93 ASP A O 1
ATOM 732 N N . ALA A 1 94 ? -12.963 1.620 4.468 1.00 97.12 94 ALA A N 1
ATOM 733 C CA . ALA A 1 94 ? -13.328 2.998 4.786 1.00 97.12 94 ALA A CA 1
ATOM 734 C C . ALA A 1 94 ? -14.816 3.313 4.495 1.00 97.12 94 ALA A C 1
ATOM 736 O O . ALA A 1 94 ? -15.306 2.988 3.410 1.00 97.12 94 ALA A O 1
ATOM 737 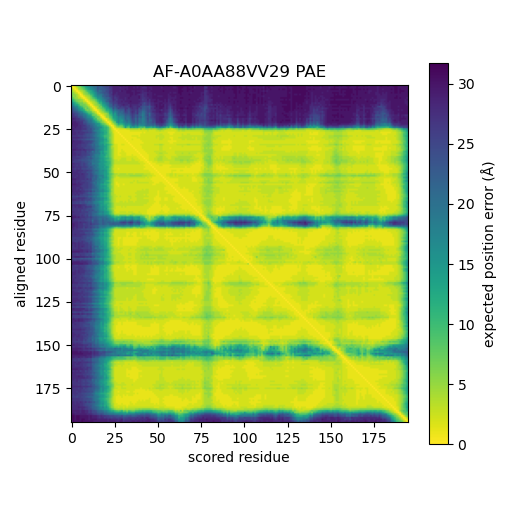N N . PRO A 1 95 ? -15.538 4.027 5.388 1.00 96.62 95 PRO A N 1
ATOM 738 C CA . PRO A 1 95 ? -15.121 4.495 6.715 1.00 96.62 95 PRO A CA 1
ATOM 739 C C . PRO A 1 95 ? -15.310 3.458 7.837 1.00 96.62 95 PRO A C 1
ATOM 741 O O . PRO A 1 95 ? -14.858 3.708 8.954 1.00 96.62 95 PRO A O 1
ATOM 744 N N . SER A 1 96 ? -16.000 2.344 7.572 1.00 96.94 96 SER A N 1
ATOM 745 C CA . SER A 1 96 ? -16.090 1.200 8.484 1.00 96.94 96 SER A CA 1
ATOM 746 C C . SER A 1 96 ? -16.188 -0.129 7.717 1.00 96.94 96 SER A C 1
ATOM 748 O O . SER A 1 96 ? -16.855 -0.171 6.681 1.00 96.94 96 SER A O 1
ATOM 750 N N . PRO A 1 97 ? -15.633 -1.243 8.235 1.00 96.31 97 PRO A N 1
ATOM 751 C CA . PRO A 1 97 ? -15.714 -2.543 7.559 1.00 96.31 97 PRO A CA 1
ATOM 752 C C . PRO A 1 97 ? -17.151 -3.042 7.330 1.00 96.31 97 PRO A C 1
ATOM 754 O O . PRO A 1 97 ? -17.408 -3.815 6.411 1.00 96.31 97 PRO A O 1
ATOM 757 N N . SER A 1 98 ? -18.094 -2.627 8.182 1.00 97.12 98 SER A N 1
ATOM 758 C CA . SER A 1 98 ? -19.514 -2.985 8.081 1.00 97.12 98 SER A CA 1
ATOM 759 C C . SER A 1 98 ? -20.284 -2.149 7.059 1.00 97.12 98 SER A C 1
ATOM 761 O O . SER A 1 98 ? -21.265 -2.629 6.501 1.00 97.12 98 SER A O 1
ATOM 763 N N . GLU A 1 99 ? -19.857 -0.909 6.824 1.00 96.50 99 GLU A N 1
ATOM 764 C CA . GLU A 1 99 ? -20.477 0.027 5.884 1.00 96.50 99 GLU A CA 1
ATOM 765 C C . GLU A 1 99 ? -19.372 0.799 5.134 1.00 96.50 99 GLU A C 1
ATOM 767 O O . GLU A 1 99 ? -19.100 1.964 5.440 1.00 96.50 99 GLU A O 1
ATOM 772 N N . PRO A 1 100 ? -18.670 0.142 4.189 1.00 96.75 100 PRO A N 1
ATOM 773 C CA . PRO A 1 100 ? -17.469 0.686 3.559 1.00 96.75 100 PRO A CA 1
ATOM 774 C C . PRO A 1 100 ? -17.810 1.582 2.352 1.00 96.75 100 PRO A C 1
ATOM 776 O O . PRO A 1 100 ? -17.452 1.296 1.209 1.00 96.75 100 PRO A O 1
ATOM 779 N N . THR A 1 101 ? -18.555 2.663 2.588 1.00 97.25 101 THR A N 1
ATOM 780 C CA . THR A 1 101 ? -19.085 3.571 1.549 1.00 97.25 101 THR A CA 1
ATOM 781 C C . THR A 1 101 ? -18.034 4.402 0.813 1.00 97.25 101 THR A C 1
ATOM 783 O O . THR A 1 101 ? -18.362 4.986 -0.216 1.00 97.25 101 THR A O 1
ATOM 786 N N . PHE A 1 102 ? -16.791 4.460 1.305 1.00 95.88 102 PHE A N 1
ATOM 787 C CA . PHE A 1 102 ? -15.678 5.158 0.649 1.00 95.88 102 PHE A CA 1
ATOM 788 C C . PHE A 1 102 ? -14.653 4.206 0.032 1.00 95.88 102 PHE A C 1
ATOM 790 O O . PHE A 1 102 ? -13.574 4.658 -0.366 1.00 95.88 102 PHE A O 1
ATOM 797 N N . ARG A 1 103 ? -14.951 2.901 -0.022 1.00 96.56 103 ARG A N 1
ATOM 798 C CA . ARG A 1 103 ? -13.999 1.905 -0.512 1.00 96.56 103 ARG A CA 1
ATOM 799 C C . ARG A 1 103 ? -13.691 2.083 -2.004 1.00 96.56 103 ARG A C 1
ATOM 801 O O . ARG A 1 103 ? -14.599 2.281 -2.801 1.00 96.56 103 ARG A O 1
ATOM 808 N N . GLU A 1 104 ? -12.451 1.920 -2.435 1.00 97.81 104 GLU A N 1
ATOM 809 C CA . GLU A 1 104 ? -11.239 1.848 -1.617 1.00 97.81 104 GLU A CA 1
ATOM 810 C C . GLU A 1 104 ? -10.752 3.271 -1.298 1.00 97.81 104 GLU A C 1
ATOM 812 O O . GLU A 1 104 ? -10.824 4.161 -2.146 1.00 97.81 104 GLU A O 1
ATOM 817 N N . TRP A 1 105 ? -10.231 3.504 -0.093 1.00 98.31 105 TRP A N 1
ATOM 818 C CA . TRP A 1 105 ? -9.561 4.763 0.221 1.00 98.31 105 TRP A CA 1
ATOM 819 C C . TRP A 1 105 ? -8.074 4.666 -0.115 1.00 98.31 105 TRP A C 1
ATOM 821 O O . TRP A 1 105 ? -7.344 3.864 0.469 1.00 98.31 105 TRP A O 1
ATOM 831 N N . LEU A 1 106 ? -7.601 5.493 -1.045 1.00 98.44 106 LEU A N 1
ATOM 832 C CA . LEU A 1 106 ? -6.207 5.510 -1.476 1.00 98.44 106 LEU A CA 1
ATOM 833 C C . LEU A 1 106 ? -5.316 6.242 -0.461 1.00 98.44 106 LEU A C 1
ATOM 835 O O . LEU A 1 106 ? -5.312 7.474 -0.359 1.00 98.44 106 LEU A O 1
ATOM 839 N N . HIS A 1 107 ? -4.513 5.477 0.274 1.00 98.44 107 HIS A N 1
ATOM 840 C CA . HIS A 1 107 ? -3.575 5.983 1.275 1.00 98.44 107 HIS A CA 1
ATOM 841 C C . HIS A 1 107 ? -2.249 6.436 0.672 1.00 98.44 107 HIS A C 1
ATOM 843 O O . HIS A 1 107 ? -1.691 7.435 1.126 1.00 98.44 107 HIS A O 1
ATOM 849 N N . TRP A 1 108 ? -1.744 5.738 -0.343 1.00 98.44 108 TRP A N 1
ATOM 850 C CA . TRP A 1 108 ? -0.452 6.050 -0.950 1.00 98.44 108 TRP A CA 1
ATOM 851 C C . TRP A 1 108 ? -0.361 5.480 -2.362 1.00 98.44 108 TRP A C 1
ATOM 853 O O . TRP A 1 108 ? -0.839 4.374 -2.610 1.00 98.44 108 TRP A O 1
ATOM 863 N N . MET A 1 109 ? 0.270 6.212 -3.276 1.00 98.12 109 MET A N 1
ATOM 864 C CA . MET A 1 109 ? 0.591 5.716 -4.610 1.00 98.12 109 MET A CA 1
ATOM 865 C C . MET A 1 109 ? 1.952 6.241 -5.040 1.00 98.12 109 MET A C 1
ATOM 867 O O . MET A 1 109 ? 2.195 7.450 -5.024 1.00 98.12 109 MET A O 1
ATOM 871 N N . VAL A 1 110 ? 2.810 5.330 -5.483 1.00 97.88 110 VAL A N 1
ATOM 872 C CA . VAL A 1 110 ? 4.117 5.651 -6.050 1.00 97.88 110 VAL A CA 1
ATOM 873 C C . VAL A 1 110 ? 4.283 4.882 -7.350 1.00 97.88 110 VAL A C 1
ATOM 875 O O . VAL A 1 110 ? 4.101 3.669 -7.379 1.00 97.88 110 VAL A O 1
ATOM 878 N N . VAL A 1 111 ? 4.639 5.590 -8.413 1.00 96.88 111 VAL A N 1
ATOM 879 C CA . VAL A 1 111 ? 4.902 5.024 -9.741 1.00 96.88 111 VAL A CA 1
ATOM 880 C C . VAL A 1 111 ? 6.390 5.098 -10.059 1.00 96.88 111 VAL A C 1
ATOM 882 O O . VAL A 1 111 ? 7.153 5.779 -9.375 1.00 96.88 111 VAL A O 1
ATOM 885 N N . ASP A 1 112 ? 6.809 4.436 -11.129 1.00 95.69 112 ASP A N 1
ATOM 886 C CA . ASP A 1 112 ? 8.175 4.473 -11.651 1.00 95.69 112 ASP A CA 1
ATOM 887 C C . ASP A 1 112 ? 9.235 4.064 -10.616 1.00 95.69 112 ASP A C 1
ATOM 889 O O . ASP A 1 112 ? 10.352 4.580 -10.647 1.00 95.69 112 ASP A O 1
ATOM 893 N N . ILE A 1 113 ? 8.908 3.149 -9.695 1.00 96.00 113 ILE A N 1
ATOM 894 C CA . ILE A 1 113 ? 9.878 2.636 -8.722 1.00 96.00 113 ILE A CA 1
ATOM 895 C C . ILE A 1 113 ? 10.833 1.687 -9.454 1.00 96.00 113 ILE A C 1
ATOM 897 O O . ILE A 1 113 ? 10.366 0.680 -9.994 1.00 96.00 113 ILE A O 1
ATOM 901 N N . PRO A 1 114 ? 12.148 1.960 -9.489 1.00 93.88 114 PRO A N 1
ATOM 902 C CA . PRO A 1 114 ? 13.101 1.043 -10.101 1.00 93.88 114 PRO A CA 1
ATOM 903 C C . PRO A 1 114 ? 13.156 -0.293 -9.352 1.00 93.88 114 PRO A C 1
ATOM 905 O O . PRO A 1 114 ? 13.113 -0.331 -8.121 1.00 93.88 114 PRO A O 1
ATOM 908 N N . GLU A 1 115 ? 13.301 -1.392 -10.082 1.00 90.75 115 GLU A N 1
ATOM 909 C CA . GLU A 1 115 ? 13.565 -2.707 -9.494 1.00 90.75 115 GLU A CA 1
ATOM 910 C C . GLU A 1 115 ? 14.778 -2.705 -8.544 1.00 90.75 115 GLU A C 1
ATOM 912 O O . GLU A 1 115 ? 15.768 -2.009 -8.783 1.00 90.75 115 GLU A O 1
ATOM 917 N N . GLY A 1 116 ? 14.717 -3.498 -7.469 1.00 91.31 116 GLY A N 1
ATOM 918 C CA . GLY A 1 116 ? 15.801 -3.614 -6.488 1.00 91.31 116 GLY A CA 1
ATOM 919 C C . GLY A 1 116 ? 15.956 -2.379 -5.601 1.00 91.31 116 GLY A C 1
ATOM 920 O O . GLY A 1 116 ? 17.002 -2.187 -4.976 1.00 91.31 116 GLY A O 1
ATOM 921 N N . SER A 1 117 ? 14.950 -1.504 -5.561 1.00 93.56 117 SER A N 1
ATOM 922 C CA . SER A 1 117 ? 15.020 -0.243 -4.833 1.00 93.56 117 SER A CA 1
ATOM 923 C C . SER A 1 117 ? 13.849 -0.034 -3.880 1.00 93.56 117 SER A C 1
ATOM 925 O O . SER A 1 117 ? 12.851 -0.758 -3.894 1.00 93.56 117 SER A O 1
ATOM 927 N N . ASP A 1 118 ? 14.015 0.960 -3.011 1.00 96.56 118 ASP A N 1
ATOM 928 C CA . ASP A 1 118 ? 12.957 1.418 -2.125 1.00 96.56 118 ASP A CA 1
ATOM 929 C C . ASP A 1 118 ? 11.952 2.299 -2.885 1.00 96.56 118 ASP A C 1
ATOM 931 O O . ASP A 1 118 ? 12.344 3.066 -3.767 1.00 96.56 118 ASP A O 1
ATOM 935 N N . ALA A 1 119 ? 10.677 2.273 -2.492 1.00 97.25 119 ALA A N 1
ATOM 936 C CA . ALA A 1 119 ? 9.635 3.118 -3.081 1.00 97.25 119 ALA A CA 1
ATOM 937 C C . ALA A 1 119 ? 9.994 4.618 -3.114 1.00 97.25 119 ALA A C 1
ATOM 939 O O . ALA A 1 119 ? 9.569 5.323 -4.024 1.00 97.25 119 ALA A O 1
ATOM 940 N N . SER A 1 120 ? 10.841 5.121 -2.208 1.00 96.88 120 SER A N 1
ATOM 941 C CA . SER A 1 120 ? 11.354 6.504 -2.256 1.00 96.88 120 SER A CA 1
ATOM 942 C C . SER A 1 120 ? 12.162 6.856 -3.512 1.00 96.88 120 SER A C 1
ATOM 944 O O . SER A 1 120 ? 12.422 8.034 -3.754 1.00 96.88 120 SER A O 1
ATOM 946 N N . ARG A 1 121 ? 12.578 5.867 -4.310 1.00 96.81 121 ARG A N 1
ATOM 947 C CA . ARG A 1 121 ? 13.256 6.062 -5.600 1.00 96.81 121 ARG A CA 1
ATOM 948 C C . ARG A 1 121 ? 12.290 6.234 -6.772 1.00 96.81 121 ARG A C 1
ATOM 950 O O . ARG A 1 121 ? 12.748 6.599 -7.853 1.00 96.81 121 ARG A O 1
ATOM 957 N N . GLY A 1 122 ? 11.000 5.971 -6.566 1.00 95.94 122 GLY A N 1
ATOM 958 C CA . GLY A 1 122 ? 9.944 6.257 -7.532 1.00 95.94 122 GLY A CA 1
ATOM 959 C C . GLY A 1 122 ? 9.442 7.700 -7.453 1.00 95.94 122 GLY A C 1
ATOM 960 O O . GLY A 1 122 ? 10.062 8.579 -6.851 1.00 95.94 122 GLY A O 1
ATOM 961 N N . LYS A 1 123 ? 8.287 7.944 -8.069 1.00 95.62 123 LYS A N 1
ATOM 962 C CA . LYS A 1 123 ? 7.593 9.233 -8.087 1.00 95.62 123 LYS A CA 1
ATOM 963 C C . LYS A 1 123 ? 6.260 9.105 -7.362 1.00 95.62 123 LYS A C 1
ATOM 965 O O . LYS A 1 123 ? 5.412 8.302 -7.743 1.00 95.62 123 LYS A O 1
ATOM 970 N N . GLU A 1 124 ? 6.078 9.900 -6.317 1.00 95.06 124 GLU A N 1
ATOM 971 C CA . GLU A 1 124 ? 4.849 9.898 -5.526 1.00 95.06 124 GLU A CA 1
ATOM 972 C C . GLU A 1 124 ? 3.708 10.555 -6.318 1.00 95.06 124 GLU A C 1
ATOM 974 O O . GLU A 1 124 ? 3.791 11.728 -6.678 1.00 95.06 124 GLU A O 1
ATOM 979 N N . ALA A 1 125 ? 2.666 9.776 -6.615 1.00 95.69 125 ALA A N 1
ATOM 980 C CA . ALA A 1 125 ? 1.473 10.227 -7.330 1.00 95.69 125 ALA A CA 1
ATOM 981 C C . ALA A 1 125 ? 0.322 10.561 -6.372 1.00 95.69 125 ALA A C 1
ATOM 983 O O . ALA A 1 125 ? -0.408 11.521 -6.594 1.00 95.69 125 ALA A O 1
ATOM 984 N N . MET A 1 126 ? 0.198 9.817 -5.270 1.00 96.19 126 MET A N 1
ATOM 985 C CA . MET A 1 126 ? -0.694 10.152 -4.162 1.00 96.19 126 MET A CA 1
ATOM 986 C C . MET A 1 126 ? 0.124 10.150 -2.871 1.00 96.19 126 MET A C 1
ATOM 988 O O . MET A 1 126 ? 0.605 9.078 -2.498 1.00 96.19 126 MET A O 1
ATOM 992 N N . PRO A 1 127 ? 0.276 11.295 -2.176 1.00 96.56 127 PRO A N 1
ATOM 993 C CA . PRO A 1 127 ? 1.074 11.376 -0.959 1.00 96.56 127 PRO A CA 1
ATOM 994 C C . PRO A 1 127 ? 0.628 10.403 0.122 1.00 96.56 127 PRO A C 1
ATOM 996 O O . PRO A 1 127 ? -0.572 10.158 0.282 1.00 96.56 127 PRO A O 1
ATOM 999 N N . TYR A 1 128 ? 1.582 9.882 0.889 1.00 98.44 128 TYR A N 1
ATOM 1000 C CA . TYR A 1 128 ? 1.271 8.975 1.988 1.00 98.44 128 TYR A CA 1
ATOM 1001 C C . TYR A 1 128 ? 0.347 9.629 3.023 1.00 98.44 128 TYR A C 1
ATOM 1003 O O . TYR A 1 128 ? 0.619 10.718 3.531 1.00 98.44 128 TYR A O 1
ATOM 1011 N N . MET A 1 129 ? -0.712 8.914 3.387 1.00 98.06 129 MET A N 1
ATOM 1012 C CA . MET A 1 129 ? -1.584 9.227 4.511 1.00 98.06 129 MET A CA 1
ATOM 1013 C C . MET A 1 129 ? -1.602 8.030 5.458 1.00 98.06 129 MET A C 1
ATOM 1015 O O . MET A 1 129 ? -2.001 6.938 5.061 1.00 98.06 129 MET A O 1
ATOM 1019 N N . GLY A 1 130 ? -1.172 8.220 6.706 1.00 97.75 130 GLY A N 1
ATOM 1020 C CA . GLY A 1 130 ? -1.160 7.139 7.694 1.00 97.75 130 GLY A CA 1
ATOM 1021 C C . GLY A 1 130 ? -2.565 6.639 8.067 1.00 97.75 130 GLY A C 1
ATOM 1022 O O . GLY A 1 130 ? -3.543 7.365 7.858 1.00 97.75 130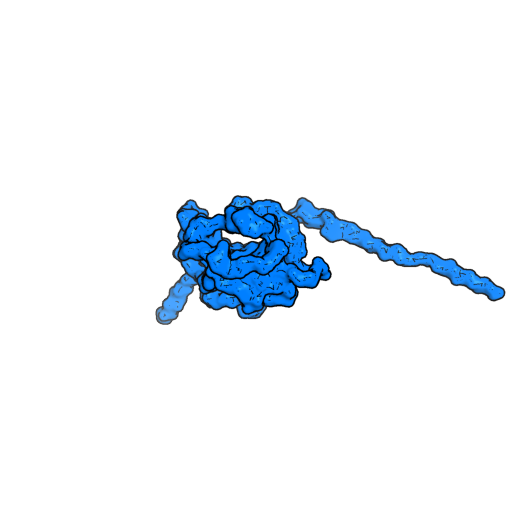 GLY A O 1
ATOM 1023 N N . PRO A 1 131 ? -2.676 5.427 8.643 1.00 97.44 131 PRO A N 1
ATOM 1024 C CA . PRO A 1 131 ? -3.932 4.878 9.148 1.00 97.44 131 PRO A CA 1
ATOM 1025 C C . PRO A 1 131 ? -4.638 5.820 10.122 1.00 97.44 131 PRO A C 1
ATOM 1027 O O . PRO A 1 131 ? -4.038 6.268 11.099 1.00 97.44 131 PRO A O 1
ATOM 1030 N N . GLN A 1 132 ? -5.921 6.088 9.883 1.00 95.31 132 GLN A N 1
ATOM 1031 C CA . GLN A 1 132 ? -6.789 6.850 10.792 1.00 95.31 132 GLN A CA 1
ATOM 1032 C C . GLN A 1 132 ? -8.194 6.222 10.854 1.00 95.31 132 GLN A C 1
ATOM 1034 O O . GLN A 1 132 ? -9.184 6.902 10.581 1.00 95.31 132 GLN A O 1
ATOM 1039 N N . PRO A 1 133 ? -8.303 4.918 11.181 1.00 95.19 133 PRO A N 1
ATOM 1040 C CA . PRO A 1 133 ? -9.581 4.213 11.162 1.00 95.19 133 PRO A CA 1
ATOM 1041 C C . PRO A 1 133 ? -10.549 4.815 12.201 1.00 95.19 133 PRO A C 1
ATOM 1043 O O . PRO A 1 133 ? -10.201 4.886 13.388 1.00 95.19 133 PRO A O 1
ATOM 1046 N N . PRO A 1 134 ? -11.760 5.249 11.803 1.00 94.12 134 PRO A N 1
ATOM 1047 C CA . PRO A 1 134 ? -12.733 5.819 12.734 1.00 94.12 134 PRO A CA 1
ATOM 1048 C C . PRO A 1 134 ? -13.317 4.778 13.696 1.00 94.12 134 PRO A C 1
ATOM 1050 O O . PRO A 1 134 ? -13.485 5.060 14.888 1.00 94.12 134 PRO A O 1
ATOM 1053 N N . THR A 1 135 ? -13.637 3.589 13.179 1.00 94.75 135 THR A N 1
ATOM 1054 C CA . THR A 1 135 ? -14.285 2.492 13.908 1.00 94.75 135 THR A CA 1
ATOM 1055 C C . THR A 1 135 ? -13.962 1.144 13.269 1.00 94.75 135 THR A C 1
ATOM 1057 O O . THR A 1 135 ? -13.748 1.057 12.069 1.00 94.75 135 THR A O 1
ATOM 1060 N N . GLY A 1 136 ? -13.971 0.074 14.062 1.00 96.50 136 GLY A N 1
ATOM 1061 C CA . GLY A 1 136 ? -13.645 -1.264 13.577 1.00 96.50 136 GLY A CA 1
ATOM 1062 C C . GLY A 1 136 ? -12.165 -1.442 13.222 1.00 96.50 136 GLY A C 1
ATOM 1063 O O . GLY A 1 136 ? -11.318 -0.586 13.489 1.00 96.50 136 GLY A O 1
ATOM 1064 N N . ILE A 1 137 ? -11.867 -2.608 12.654 1.00 98.06 137 ILE A N 1
ATOM 1065 C CA . ILE A 1 137 ? -10.523 -3.009 12.235 1.00 98.06 137 ILE A CA 1
ATOM 1066 C C . ILE A 1 137 ? -10.457 -2.878 10.718 1.00 98.06 137 ILE A C 1
ATOM 1068 O O . ILE A 1 137 ? -11.146 -3.609 10.014 1.00 98.06 137 ILE A O 1
ATOM 1072 N N . HIS A 1 138 ? -9.632 -1.957 10.238 1.00 98.62 138 HIS A N 1
ATOM 1073 C CA . HIS A 1 138 ? -9.415 -1.703 8.819 1.00 98.62 138 HIS A CA 1
ATOM 1074 C C . HIS A 1 138 ? -8.183 -2.455 8.323 1.00 98.62 138 HIS A C 1
ATOM 1076 O O . HIS A 1 138 ? -7.167 -2.540 9.027 1.00 98.62 138 HIS A O 1
ATOM 1082 N N . ARG A 1 139 ? -8.255 -2.955 7.093 1.00 98.69 139 ARG A N 1
ATOM 1083 C CA . ARG A 1 139 ? -7.142 -3.562 6.367 1.00 98.69 139 ARG A CA 1
ATOM 1084 C C . ARG A 1 139 ? -6.434 -2.492 5.549 1.00 98.69 139 ARG A C 1
ATOM 1086 O O . ARG A 1 139 ? -7.054 -1.770 4.787 1.00 98.69 139 ARG A O 1
ATOM 1093 N N . TYR A 1 140 ? -5.117 -2.438 5.651 1.00 98.75 140 TYR A N 1
ATOM 1094 C CA . TYR A 1 140 ? -4.280 -1.574 4.827 1.00 98.75 140 TYR A CA 1
ATOM 1095 C C . TYR A 1 140 ? -3.472 -2.455 3.894 1.00 98.75 140 TYR A C 1
ATOM 1097 O O . TYR A 1 140 ? -2.557 -3.158 4.331 1.00 98.75 140 TYR A O 1
ATOM 1105 N N . VAL A 1 141 ? -3.860 -2.457 2.624 1.00 98.81 141 VAL A N 1
ATOM 1106 C CA . VAL A 1 141 ? -3.341 -3.362 1.601 1.00 98.81 141 VAL A CA 1
ATOM 1107 C C . VAL A 1 141 ? -2.318 -2.629 0.756 1.00 98.81 141 VAL A C 1
ATOM 1109 O O . VAL A 1 141 ? -2.650 -1.638 0.117 1.00 98.81 141 VAL A O 1
ATOM 1112 N N . PHE A 1 142 ? -1.095 -3.148 0.710 1.00 98.81 142 PHE A N 1
ATOM 1113 C CA . PHE A 1 142 ? -0.108 -2.794 -0.300 1.00 98.81 142 PHE A CA 1
ATOM 1114 C C . PHE A 1 142 ? -0.221 -3.769 -1.464 1.00 98.81 142 PHE A C 1
ATOM 1116 O O . PHE A 1 142 ? -0.083 -4.978 -1.266 1.00 98.81 142 PHE A O 1
ATOM 1123 N N . ALA A 1 143 ? -0.423 -3.252 -2.671 1.00 98.56 143 ALA A N 1
ATOM 1124 C CA . ALA A 1 143 ? -0.366 -4.027 -3.902 1.00 98.56 143 ALA A CA 1
ATOM 1125 C C . ALA A 1 143 ? 0.724 -3.465 -4.816 1.00 98.56 143 ALA A C 1
ATOM 1127 O O . ALA A 1 143 ? 0.859 -2.250 -4.981 1.00 98.56 143 ALA A O 1
ATOM 1128 N N . LEU A 1 144 ? 1.517 -4.367 -5.388 1.00 98.19 144 LEU A N 1
ATOM 1129 C CA . LEU A 1 144 ? 2.618 -4.036 -6.274 1.00 98.19 144 LEU A CA 1
ATOM 1130 C C . LEU A 1 144 ? 2.309 -4.529 -7.682 1.00 98.19 144 LEU A C 1
ATOM 1132 O O . LEU A 1 144 ? 1.978 -5.699 -7.879 1.00 98.19 144 LEU A O 1
ATOM 1136 N N . PHE A 1 145 ? 2.492 -3.654 -8.661 1.00 97.00 145 PHE A N 1
ATOM 1137 C CA . PHE A 1 145 ? 2.270 -3.941 -10.069 1.00 97.00 145 PHE A CA 1
ATOM 1138 C C . PHE A 1 145 ? 3.536 -3.677 -10.871 1.00 97.00 145 PHE A C 1
ATOM 1140 O O . PHE A 1 145 ? 4.232 -2.688 -10.641 1.00 97.00 145 PHE A O 1
ATOM 1147 N N . LYS A 1 146 ? 3.825 -4.549 -11.839 1.00 95.25 146 LYS A N 1
ATOM 1148 C CA . LYS A 1 146 ? 4.914 -4.332 -12.791 1.00 95.25 146 LYS A CA 1
ATOM 1149 C C . LYS A 1 146 ? 4.433 -3.411 -13.913 1.00 95.25 146 LYS A C 1
ATOM 1151 O O . LYS A 1 146 ? 3.398 -3.657 -14.524 1.00 95.25 146 LYS A O 1
ATOM 1156 N N . GLN A 1 147 ? 5.216 -2.388 -14.225 1.00 94.69 147 GLN A N 1
ATOM 1157 C CA . GLN A 1 147 ? 4.959 -1.492 -15.346 1.00 94.69 147 GLN A CA 1
ATOM 1158 C C . GLN A 1 147 ? 5.565 -2.051 -16.639 1.00 94.69 147 GLN A C 1
ATOM 1160 O O . GLN A 1 147 ? 6.583 -2.745 -16.629 1.00 94.69 147 GLN A O 1
ATOM 1165 N N . ARG A 1 148 ? 4.968 -1.698 -17.782 1.00 90.25 148 ARG A N 1
ATOM 1166 C CA . ARG A 1 148 ? 5.535 -1.987 -19.116 1.00 90.25 148 ARG A CA 1
ATOM 1167 C C . ARG A 1 148 ? 6.653 -1.015 -19.515 1.00 90.25 148 ARG A C 1
ATOM 1169 O O . ARG A 1 148 ? 7.367 -1.263 -20.479 1.00 90.25 148 ARG A O 1
ATOM 1176 N N . GLY A 1 149 ? 6.778 0.089 -18.784 1.00 88.75 149 GLY A N 1
ATOM 1177 C CA . GLY A 1 149 ? 7.739 1.166 -18.986 1.00 88.75 149 GLY A CA 1
ATOM 1178 C C . GLY A 1 149 ? 7.494 2.286 -17.974 1.00 88.75 149 GLY A C 1
ATOM 1179 O O . GLY A 1 149 ? 6.660 2.146 -17.081 1.00 88.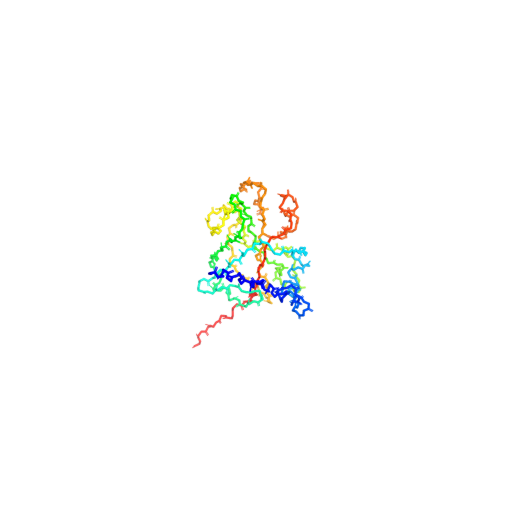75 149 GLY A O 1
ATOM 1180 N N . VAL A 1 150 ? 8.211 3.398 -18.113 1.00 89.69 150 VAL A N 1
ATOM 1181 C CA . VAL A 1 150 ? 8.009 4.596 -17.281 1.00 89.69 150 VAL A CA 1
ATOM 1182 C C . VAL A 1 150 ? 6.645 5.220 -17.604 1.00 89.69 150 VAL A C 1
ATOM 1184 O O . VAL A 1 150 ? 6.336 5.446 -18.771 1.00 89.69 150 VAL A O 1
ATOM 1187 N N . MET A 1 151 ? 5.844 5.504 -16.579 1.00 86.94 151 MET A N 1
ATOM 1188 C CA . MET A 1 151 ? 4.473 6.018 -16.687 1.00 86.94 151 MET A CA 1
ATOM 1189 C C . MET A 1 151 ? 4.381 7.524 -16.410 1.00 86.94 151 MET A C 1
ATOM 1191 O O . MET A 1 151 ? 3.618 8.225 -17.074 1.00 86.94 151 MET A O 1
ATOM 1195 N N . GLY A 1 152 ? 5.176 8.045 -15.466 1.00 80.88 152 GLY A N 1
ATOM 1196 C CA . GLY A 1 152 ? 5.066 9.430 -14.993 1.00 80.88 152 GLY A CA 1
ATOM 1197 C C . GLY A 1 152 ? 3.825 9.693 -14.121 1.00 80.88 152 GLY A C 1
ATOM 1198 O O . GLY A 1 152 ? 2.888 8.907 -14.086 1.00 80.88 152 GLY A O 1
ATOM 1199 N N . VAL A 1 153 ? 3.821 10.814 -13.387 1.00 77.38 153 VAL A N 1
ATOM 1200 C CA . VAL A 1 153 ? 2.785 11.119 -12.371 1.00 77.38 153 VAL A CA 1
ATOM 1201 C C . VAL A 1 153 ? 1.516 11.744 -12.959 1.00 77.38 153 VAL A C 1
ATOM 1203 O O . VAL A 1 153 ? 0.415 11.419 -12.524 1.00 77.38 153 VAL A O 1
ATOM 1206 N N . ALA A 1 154 ? 1.656 12.632 -13.950 1.00 65.25 154 ALA A N 1
ATOM 1207 C CA . ALA A 1 154 ? 0.566 13.494 -14.428 1.00 65.25 154 ALA A CA 1
ATOM 1208 C C . ALA A 1 154 ? -0.651 12.735 -14.991 1.00 65.25 154 ALA A C 1
ATOM 1210 O O . ALA A 1 154 ? -1.745 13.282 -15.012 1.00 65.25 154 ALA A O 1
ATOM 1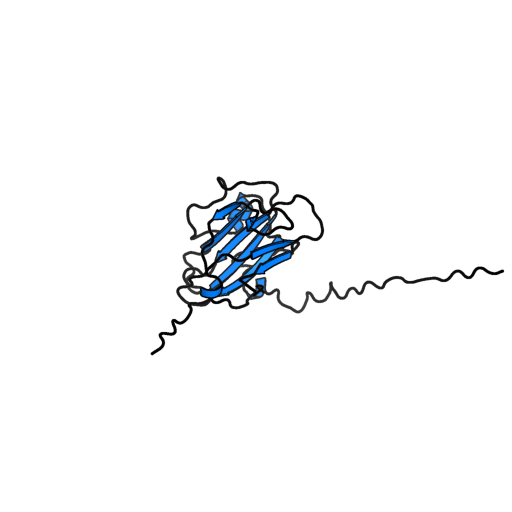211 N N . ASN A 1 155 ? -0.468 11.479 -15.402 1.00 66.00 155 ASN A N 1
ATOM 1212 C CA . ASN A 1 155 ? -1.526 10.650 -15.979 1.00 66.00 155 ASN A CA 1
ATOM 1213 C C . ASN A 1 155 ? -2.105 9.622 -14.990 1.00 66.00 155 ASN A C 1
ATOM 1215 O O . ASN A 1 155 ? -2.900 8.787 -15.402 1.00 66.00 155 ASN A O 1
ATOM 1219 N N . GLN A 1 156 ? -1.657 9.614 -13.728 1.00 72.81 156 GLN A N 1
ATOM 1220 C CA . GLN A 1 156 ? -1.858 8.479 -12.811 1.00 72.81 156 GLN A CA 1
ATOM 1221 C C . GLN A 1 156 ? -2.486 8.858 -11.470 1.00 72.81 156 GLN A C 1
ATOM 1223 O O . GLN A 1 156 ? -3.091 8.011 -10.819 1.00 72.81 156 GLN A O 1
ATOM 1228 N N . ALA A 1 157 ? -2.330 10.110 -11.037 1.00 74.50 157 ALA A N 1
ATOM 1229 C CA . ALA A 1 157 ? -2.840 10.560 -9.750 1.00 74.50 157 ALA A CA 1
ATOM 1230 C C . ALA A 1 157 ? -4.359 10.810 -9.823 1.00 74.50 157 ALA A C 1
ATOM 1232 O O . ALA A 1 157 ? -4.778 11.711 -10.553 1.00 74.50 157 ALA A O 1
ATOM 1233 N N . PRO A 1 158 ? -5.196 10.066 -9.076 1.00 84.69 158 PRO A N 1
ATOM 1234 C CA . PRO A 1 158 ? -6.608 10.404 -8.967 1.00 84.69 158 PRO A CA 1
ATOM 1235 C C . PRO A 1 158 ? -6.785 11.714 -8.186 1.00 84.69 158 PRO A C 1
ATOM 1237 O O . PRO A 1 158 ? -6.016 12.015 -7.272 1.00 84.69 158 PRO A O 1
ATOM 1240 N N . GLU A 1 159 ? -7.829 12.476 -8.516 1.00 87.31 159 GLU A N 1
ATOM 1241 C CA . GLU A 1 159 ? -8.146 13.741 -7.833 1.00 87.31 159 GLU A CA 1
ATOM 1242 C C . GLU A 1 159 ? -8.577 13.524 -6.375 1.00 87.31 159 GLU A C 1
ATOM 1244 O O . GLU A 1 159 ? -8.298 14.343 -5.497 1.00 87.31 159 GLU A O 1
ATOM 1249 N N . THR A 1 160 ? -9.246 12.401 -6.105 1.00 93.44 160 THR A N 1
ATOM 1250 C CA . THR A 1 160 ? -9.767 12.043 -4.784 1.00 93.44 160 THR A CA 1
ATOM 1251 C C . THR A 1 160 ? -9.194 10.724 -4.293 1.00 93.44 160 THR A C 1
ATOM 1253 O O . THR A 1 160 ? -8.834 9.844 -5.072 1.00 93.44 160 THR A O 1
ATOM 1256 N N . ARG A 1 161 ? -9.151 10.563 -2.967 1.00 96.50 161 ARG A N 1
ATOM 1257 C CA . ARG A 1 161 ? -8.732 9.306 -2.330 1.00 96.50 161 ARG A CA 1
ATOM 1258 C C . ARG A 1 161 ? -9.861 8.290 -2.209 1.00 96.50 161 ARG A C 1
ATOM 1260 O O . ARG A 1 161 ? -9.590 7.101 -2.285 1.00 96.50 161 ARG A O 1
ATOM 1267 N N . SER A 1 162 ? -11.087 8.749 -1.967 1.00 97.31 162 SER A N 1
ATOM 1268 C CA . SER A 1 162 ? -12.258 7.887 -1.784 1.00 97.31 162 SER A CA 1
ATOM 1269 C C . SER A 1 162 ? -12.710 7.262 -3.095 1.00 97.31 162 SER A C 1
ATOM 1271 O O . SER A 1 162 ? -12.595 7.898 -4.145 1.00 97.31 162 SER A O 1
ATOM 1273 N N . ASN A 1 163 ? -13.330 6.085 -3.001 1.00 97.12 163 ASN A N 1
ATOM 1274 C CA . ASN A 1 163 ? -13.885 5.347 -4.137 1.00 97.12 163 ASN A CA 1
ATOM 1275 C C . ASN A 1 163 ? -12.843 5.020 -5.215 1.00 97.12 163 ASN A C 1
ATOM 1277 O O . ASN A 1 163 ? -13.172 4.891 -6.394 1.00 97.12 163 ASN A O 1
ATOM 1281 N N . PHE A 1 164 ? -11.579 4.889 -4.812 1.00 97.75 164 PHE A N 1
ATOM 1282 C CA . PHE A 1 164 ? -10.551 4.339 -5.674 1.00 97.75 164 PHE A CA 1
ATOM 1283 C C . PHE A 1 164 ? -10.862 2.865 -5.962 1.00 97.75 164 PHE A C 1
ATOM 1285 O O . PHE A 1 164 ? -11.456 2.166 -5.140 1.00 97.75 164 PHE A O 1
ATOM 1292 N N . ASN A 1 165 ? -10.466 2.388 -7.138 1.00 97.38 165 ASN A N 1
ATOM 1293 C CA . ASN A 1 165 ? -10.632 0.995 -7.531 1.00 97.38 165 ASN A CA 1
ATOM 1294 C C . ASN A 1 165 ? -9.295 0.474 -8.049 1.00 97.38 165 ASN A C 1
ATOM 1296 O O . ASN A 1 165 ? -8.881 0.805 -9.164 1.00 97.38 165 ASN A O 1
ATOM 1300 N N . THR A 1 166 ? -8.626 -0.348 -7.237 1.00 97.94 166 THR A N 1
ATOM 1301 C CA . THR A 1 166 ? -7.287 -0.855 -7.560 1.00 97.94 166 THR A CA 1
ATOM 1302 C C . THR A 1 166 ? -7.288 -1.688 -8.842 1.00 97.94 166 THR A C 1
ATOM 1304 O O . THR A 1 166 ? -6.372 -1.567 -9.658 1.00 97.94 166 THR A O 1
ATOM 1307 N N . ARG A 1 167 ? -8.331 -2.500 -9.066 1.00 97.88 167 ARG A N 1
ATOM 1308 C CA . ARG A 1 167 ? -8.442 -3.337 -10.272 1.00 97.88 167 ARG A CA 1
ATOM 1309 C C . ARG A 1 167 ? -8.629 -2.494 -11.524 1.00 97.88 167 ARG A C 1
ATOM 1311 O O . ARG A 1 167 ? -7.925 -2.704 -12.507 1.00 97.88 167 ARG A O 1
ATOM 1318 N N . GLN A 1 168 ? -9.548 -1.530 -11.480 1.00 96.62 168 GLN A N 1
ATOM 1319 C CA . GLN A 1 168 ? -9.823 -0.658 -12.618 1.00 96.62 168 GLN A CA 1
ATOM 1320 C C . GLN A 1 168 ? -8.593 0.183 -12.964 1.00 96.62 168 GLN A C 1
ATOM 1322 O O . GLN A 1 168 ? -8.197 0.227 -14.123 1.00 96.62 168 GLN A O 1
ATOM 1327 N N . PHE A 1 169 ? -7.910 0.736 -11.955 1.00 96.19 169 PHE A N 1
ATOM 1328 C CA . PHE A 1 169 ? -6.644 1.441 -12.149 1.00 96.19 169 PHE A CA 1
ATOM 1329 C C . PHE A 1 169 ? -5.594 0.569 -12.854 1.00 96.19 169 PHE A C 1
ATOM 1331 O O . PHE A 1 169 ? -4.916 1.035 -13.772 1.00 96.19 169 PHE A O 1
ATOM 1338 N N . ALA A 1 170 ? -5.460 -0.701 -12.459 1.00 96.19 170 ALA A N 1
ATOM 1339 C CA . ALA A 1 170 ? -4.519 -1.617 -13.095 1.00 96.19 170 ALA A CA 1
ATOM 1340 C C . ALA A 1 170 ? -4.882 -1.923 -14.559 1.00 96.19 170 ALA A C 1
ATOM 1342 O O . ALA A 1 170 ? -3.986 -2.021 -15.404 1.00 96.19 170 ALA A O 1
ATOM 1343 N N . VAL A 1 171 ? -6.177 -2.043 -14.869 1.00 95.44 171 VAL A N 1
ATOM 1344 C CA . VAL A 1 171 ? -6.685 -2.236 -16.237 1.00 95.44 171 VAL A CA 1
ATOM 1345 C C . VAL A 1 171 ? -6.409 -1.006 -17.098 1.00 95.44 171 VAL A C 1
ATOM 1347 O O . VAL A 1 171 ? -5.781 -1.140 -18.150 1.00 95.44 171 VAL A O 1
ATOM 1350 N N . ASP A 1 172 ? -6.804 0.179 -16.632 1.00 93.56 172 ASP A N 1
ATOM 1351 C CA . ASP A 1 172 ? -6.699 1.440 -17.379 1.00 93.56 172 ASP A CA 1
ATOM 1352 C C . ASP A 1 172 ? -5.248 1.781 -17.737 1.00 93.56 172 ASP A C 1
ATOM 1354 O O . ASP A 1 172 ? -4.972 2.370 -18.782 1.00 93.56 172 ASP A O 1
ATOM 1358 N N . ASN A 1 173 ? -4.306 1.341 -16.901 1.00 93.00 173 ASN A N 1
ATOM 1359 C CA . ASN A 1 173 ? -2.879 1.593 -17.073 1.00 93.00 173 ASN A CA 1
ATOM 1360 C C . ASN A 1 173 ? -2.094 0.401 -17.632 1.00 93.00 173 ASN A C 1
ATOM 1362 O O . ASN A 1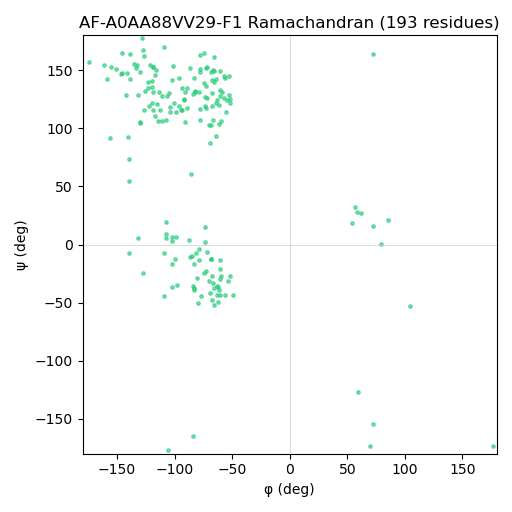 173 ? -0.865 0.444 -17.720 1.00 93.00 173 ASN A O 1
ATOM 1366 N N . GLY A 1 174 ? -2.780 -0.677 -18.025 1.00 93.94 174 GLY A N 1
ATOM 1367 C CA . GLY A 1 174 ? -2.152 -1.850 -18.635 1.00 93.94 174 GLY A CA 1
ATOM 1368 C C . GLY A 1 174 ? -1.140 -2.565 -17.730 1.00 93.94 174 GLY A C 1
ATOM 1369 O O . GLY A 1 174 ? -0.219 -3.214 -18.240 1.00 93.94 174 GLY A O 1
ATOM 1370 N N . LEU A 1 175 ? -1.310 -2.450 -16.409 1.00 94.44 175 LEU A N 1
ATOM 1371 C CA . LEU A 1 175 ? -0.438 -3.023 -15.379 1.00 94.44 175 LEU A CA 1
ATOM 1372 C C . LEU A 1 175 ? -0.612 -4.543 -15.236 1.00 94.44 175 LEU A C 1
ATOM 1374 O O . LEU A 1 175 ? 0.314 -5.243 -14.829 1.00 94.44 175 LEU A O 1
ATOM 1378 N N . GLY A 1 176 ? -1.781 -5.065 -15.617 1.00 94.94 176 GLY A N 1
ATOM 1379 C CA . GLY A 1 176 ? -2.118 -6.479 -15.459 1.00 94.94 176 GLY A CA 1
ATOM 1380 C C . GLY A 1 176 ? -2.385 -6.858 -13.999 1.00 94.94 176 GLY A C 1
ATOM 1381 O O . GLY A 1 176 ? -2.801 -6.027 -13.196 1.00 94.94 176 GLY A O 1
ATOM 1382 N N . LEU A 1 177 ? -2.173 -8.134 -13.664 1.00 97.00 177 LEU A N 1
ATOM 1383 C CA . LEU A 1 177 ? -2.335 -8.632 -12.297 1.00 97.00 177 LEU A CA 1
ATOM 1384 C C . LEU A 1 177 ? -1.210 -8.123 -11.377 1.00 97.00 177 LEU A C 1
ATOM 1386 O O . LEU A 1 177 ? -0.093 -7.884 -11.849 1.00 97.00 177 LEU A O 1
ATOM 1390 N N . PRO A 1 178 ? -1.469 -7.996 -10.063 1.00 97.25 178 PRO A N 1
ATOM 1391 C CA . PRO A 1 178 ? -0.417 -7.677 -9.108 1.00 97.25 178 PRO A CA 1
ATOM 1392 C C . PRO A 1 178 ? 0.669 -8.761 -9.113 1.00 97.25 178 PRO A C 1
ATOM 1394 O O . PRO A 1 178 ? 0.415 -9.938 -9.367 1.00 97.25 178 PRO A O 1
ATOM 1397 N N . VAL A 1 179 ? 1.901 -8.353 -8.820 1.00 96.00 179 VAL A N 1
ATOM 1398 C CA . VAL A 1 179 ? 3.075 -9.238 -8.741 1.00 96.00 179 VAL A CA 1
ATOM 1399 C C . VAL A 1 179 ? 3.465 -9.576 -7.304 1.00 96.00 179 VAL A C 1
ATOM 1401 O O . VAL A 1 179 ? 4.209 -10.532 -7.086 1.00 96.00 179 VAL A O 1
ATOM 1404 N N . ALA A 1 180 ? 2.971 -8.801 -6.338 1.00 96.88 180 ALA A N 1
ATOM 1405 C CA . ALA A 1 180 ? 3.095 -9.027 -4.905 1.00 96.88 180 ALA A CA 1
ATOM 1406 C C . ALA A 1 180 ? 2.024 -8.215 -4.161 1.00 96.88 180 ALA A C 1
ATOM 1408 O O . ALA A 1 180 ? 1.576 -7.174 -4.646 1.00 96.88 180 ALA A O 1
ATOM 1409 N N . ALA A 1 181 ? 1.645 -8.668 -2.968 1.00 98.31 181 ALA A N 1
ATOM 1410 C CA . ALA A 1 181 ? 0.814 -7.896 -2.056 1.00 98.31 181 ALA A CA 1
ATOM 1411 C C . ALA A 1 181 ? 1.110 -8.274 -0.603 1.00 98.31 181 ALA A C 1
ATOM 1413 O O . ALA A 1 181 ? 1.483 -9.411 -0.305 1.00 98.31 181 ALA A O 1
ATOM 1414 N N . VAL A 1 182 ? 0.916 -7.320 0.302 1.00 98.50 182 VAL A N 1
ATOM 1415 C CA . VAL A 1 182 ? 0.945 -7.549 1.748 1.00 98.50 182 VAL A CA 1
ATOM 1416 C C . VAL A 1 182 ? -0.066 -6.631 2.420 1.00 98.50 182 VAL A C 1
ATOM 1418 O O . VAL A 1 182 ? -0.294 -5.521 1.948 1.00 98.50 182 VAL A O 1
ATOM 1421 N N . TYR A 1 183 ? -0.674 -7.056 3.523 1.00 98.69 183 TYR A N 1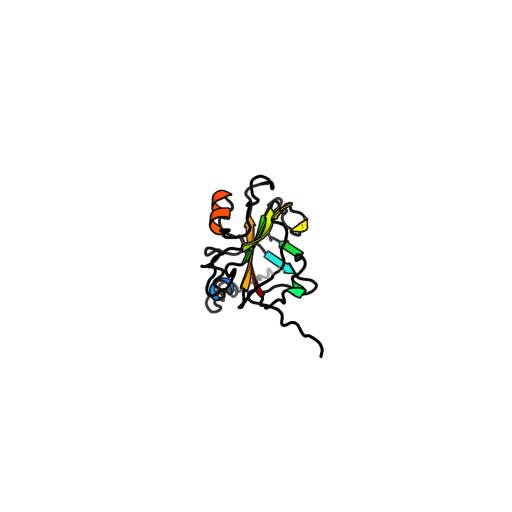
ATOM 1422 C CA . TYR A 1 183 ? -1.566 -6.187 4.289 1.00 98.69 183 TYR A CA 1
ATOM 1423 C C . TYR A 1 183 ? -1.326 -6.264 5.794 1.00 98.69 183 TYR A C 1
ATOM 1425 O O . TYR A 1 183 ? -0.860 -7.276 6.321 1.00 98.69 183 TYR A O 1
ATOM 1433 N N . PHE A 1 184 ? -1.697 -5.197 6.494 1.00 98.69 184 PHE A N 1
ATOM 1434 C CA . PHE A 1 184 ? -1.792 -5.173 7.951 1.00 98.69 184 PHE A CA 1
ATOM 1435 C C . PHE A 1 184 ? -3.172 -4.685 8.390 1.00 98.69 184 PHE A C 1
ATOM 1437 O O . PHE A 1 184 ? -3.898 -4.060 7.621 1.00 98.69 184 PHE A O 1
ATOM 1444 N N . ASN A 1 185 ? -3.519 -4.957 9.641 1.00 98.56 185 ASN A N 1
ATOM 1445 C CA . ASN A 1 185 ? -4.750 -4.503 10.273 1.00 98.56 185 ASN A CA 1
ATOM 1446 C C . ASN A 1 185 ? -4.464 -3.317 11.199 1.00 98.56 185 ASN A C 1
ATOM 1448 O O . ASN A 1 185 ? -3.454 -3.309 11.906 1.00 98.56 185 ASN A O 1
ATOM 1452 N N . SER A 1 186 ? -5.351 -2.329 11.234 1.00 98.00 186 SER A N 1
ATOM 1453 C CA . SER A 1 186 ? -5.280 -1.222 12.188 1.00 98.00 186 SER A CA 1
ATOM 1454 C C . SER A 1 186 ? -6.664 -0.840 12.682 1.00 98.00 186 SER A C 1
ATOM 1456 O O . SER A 1 186 ? -7.646 -0.922 11.953 1.00 98.00 186 SER A O 1
ATOM 1458 N N . GLN A 1 187 ? -6.733 -0.386 13.924 1.00 97.00 187 GLN A N 1
ATOM 1459 C CA . GLN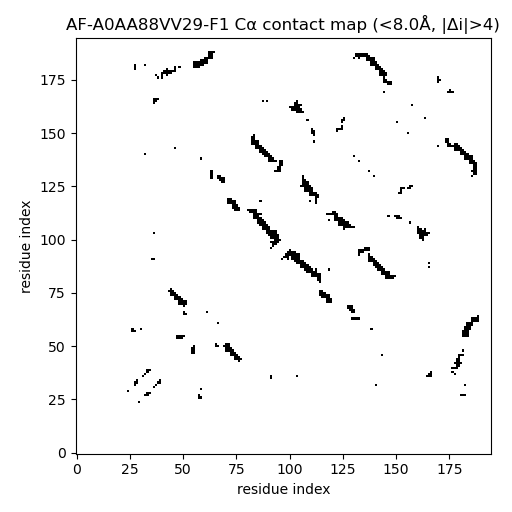 A 1 187 ? -7.952 0.100 14.558 1.00 97.00 187 GLN A CA 1
ATOM 1460 C C . GLN A 1 187 ? -7.635 1.343 15.378 1.00 97.00 187 GLN A C 1
ATOM 1462 O O . GLN A 1 187 ? -6.470 1.638 15.667 1.00 97.00 187 GLN A O 1
ATOM 1467 N N . LYS A 1 188 ? -8.678 2.084 15.749 1.00 94.31 188 LYS A N 1
ATOM 1468 C CA . LYS A 1 188 ? -8.543 3.321 16.514 1.00 94.31 188 LYS A CA 1
ATOM 1469 C C . LYS A 1 188 ? -7.739 3.076 17.790 1.00 94.31 188 LYS A C 1
ATOM 1471 O O . LYS A 1 188 ? -8.101 2.235 18.611 1.00 94.31 188 LYS A O 1
ATOM 1476 N N . GLU A 1 189 ? -6.665 3.838 17.980 1.00 89.75 189 GLU A N 1
ATOM 1477 C CA . GLU A 1 189 ? -5.872 3.738 19.202 1.00 89.75 189 GLU A CA 1
ATOM 1478 C C . GLU A 1 189 ? -6.637 4.374 20.370 1.00 89.75 189 GLU A C 1
ATOM 1480 O O . GLU A 1 189 ? -7.093 5.519 20.294 1.00 89.75 189 GLU A O 1
ATOM 1485 N N . ALA A 1 190 ? -6.792 3.626 21.464 1.00 81.44 190 ALA A N 1
ATOM 1486 C CA . ALA A 1 190 ? -7.379 4.162 22.680 1.00 81.44 190 ALA A CA 1
ATOM 1487 C C . ALA A 1 190 ? -6.467 5.264 23.238 1.00 81.44 190 ALA A C 1
ATOM 1489 O O . ALA A 1 190 ? -5.297 5.033 23.549 1.00 81.44 190 ALA A O 1
ATOM 1490 N N . THR A 1 191 ? -6.997 6.478 23.387 1.00 74.06 191 THR A N 1
ATOM 1491 C CA . THR A 1 191 ? -6.263 7.564 24.036 1.00 74.06 191 THR A CA 1
ATOM 1492 C C . THR A 1 191 ? -6.140 7.257 25.526 1.00 74.06 191 THR A C 1
ATOM 1494 O O . THR A 1 191 ? -7.095 7.460 26.279 1.00 74.06 191 THR A O 1
ATOM 1497 N N . ASN A 1 192 ? -4.970 6.801 25.974 1.00 59.78 192 ASN A N 1
ATOM 1498 C CA . ASN A 1 192 ? -4.656 6.741 27.399 1.00 59.78 192 ASN A CA 1
ATOM 1499 C C . ASN A 1 192 ? -4.497 8.172 27.932 1.00 59.78 192 ASN A C 1
ATOM 1501 O O . ASN A 1 192 ? -3.394 8.716 27.978 1.00 59.78 192 ASN A O 1
ATOM 1505 N N . LYS A 1 193 ? -5.601 8.798 28.350 1.00 51.75 193 LYS A N 1
ATOM 1506 C CA . LYS A 1 193 ? -5.530 9.953 29.248 1.00 51.75 193 LYS A CA 1
ATOM 1507 C C . LYS A 1 193 ? -5.039 9.426 30.594 1.00 51.75 193 LYS A C 1
ATOM 1509 O O . LYS A 1 193 ? -5.802 8.783 31.311 1.00 51.75 193 LYS A O 1
ATOM 1514 N N . ARG A 1 194 ? -3.756 9.643 30.910 1.00 53.72 194 ARG A N 1
ATOM 1515 C CA . ARG A 1 194 ? -3.246 9.467 32.277 1.00 53.72 194 ARG A CA 1
ATOM 1516 C C . ARG A 1 194 ? -4.102 10.353 33.192 1.00 53.72 194 ARG A C 1
ATOM 1518 O O . ARG A 1 194 ? -4.137 11.565 32.986 1.00 53.72 194 ARG A O 1
ATOM 1525 N N . ARG A 1 195 ? -4.864 9.717 34.083 1.00 45.94 195 ARG A N 1
ATOM 1526 C CA . ARG A 1 195 ? -5.526 10.355 35.224 1.00 45.94 195 ARG A CA 1
ATOM 1527 C C . ARG A 1 195 ? -4.495 10.655 36.299 1.00 45.94 195 ARG A C 1
ATOM 1529 O O . ARG A 1 195 ? -3.558 9.834 36.423 1.00 45.94 195 ARG A O 1
#

Secondary structure (DSSP, 8-state):
--------------GGGTSGGGSS--HHHHTTHHHHTB------SEEEEEETTEE--TTEE--GGGGSSPPEEEEE-SS-SS-EEEEEEEETT-SBTTB-TTPSEEEEEEEEEETTSBGGGSEEEE-------SSSEEEEEEEEEE-SS---STTT--S-STT--HHHHHHHTT--S-SEEEEEEEEPPP-----

Foldseek 3Di:
DDDDDDDDDDPPPDPVVVPVPPPDDDLCVVVCVDVQAFPDDDAQKDKWWDQVPDIAAAAAEDELVSQQDGTWIFIEGPDDAWWWKKKWKWWQQPQHVVCRQQPTFTQWIWTRHGHRDTSVNTHTQDDHGTDDHPADKIKIKIFMFIAPHGDDRPVQRDPGRTPDHNVVSCVVRVRPGTNDMHIYIYGHDDPPPPD

Nearest PDB structures (foldseek):
  3axy-assembly2_G  TM=9.733E-01  e=2.227E-23  Oryza sativa Japonica Group
  1wkp-assembly1_A  TM=9.836E-01  e=3.253E-22  Arabidopsis thaliana
  6igj-assembly1_A  TM=9.646E-01  e=1.760E-22  Arabidopsis thaliana
  1wko-assembly2_B  TM=9.783E-01  e=1.390E-21  Arabidopsis thaliana
  1qou-assembly1_A  TM=9.417E-01  e=3.316E-19  Antirrhinum majus

pLDDT: mean 86.78, std 18.83, range [36.75, 98.81]

Mean predicted aligned error: 8.85 Å